Protein AF-A0A5P9PQG3-F1 (afdb_monomer)

Secondary structure (DSSP, 8-state):
-EE-TTS-EE--------HHHHHHHHHHH--SHHHHHHHHTT------TTTTT----HHHHH-EETTEEHHHHHTSBHHHHHTSHHHHHHHS-GGGHHHHHHHHHHHHHHHHHHIIIIITT-BSSSS-----HHHHHHHHHHHHHTS--TT-----SSTTTT--HHHHHHHHHHHHHHHHHHS----------

Radius of gyration: 27.82 Å; Cα contacts (8 Å, |Δi|>4): 134; chains: 1; bounding box: 102×39×69 Å

Sequence (193 aa):
MYPAKNGKMFELNANYRNAREAVREALRKAKTQKGLDRVDRFLSVQVCSDCDRTRLSAQARSTLVDGIDLATATAKTLDDLLAWPPTLAATVPWHMRPMADSIVSQLVDNAQRLVELGLGYLTLGEATPVLSGGEAQRLKLAAEVDRDQRDALFVFDEPTIGLHPLDVQTLLDVLQRLLDSGAPSSSSSTTST

pLDDT: mean 80.95, std 11.81, range [34.97, 92.62]

Foldseek 3Di:
DDADPVRDDDDDDPDDDDPVNVLVVLCVPPPDPVSCVVSVVVDDDDQDPQCRLQPDHPVQQVDDQPRHGPSVLQQDFLLRNLVPLVVRLVRDPPVCNVVSVVVSVVSNVVSVLCVLQVRRRDGRSDDPPPQDPLSVVSVVLSVCLPDQCLPPDDDDDCSCPPDDPVNVVSVVVSVVSSCVSNPPPPDDDPDDD

Structure (mmCIF, N/CA/C/O backbone):
data_AF-A0A5P9PQG3-F1
#
_entry.id   AF-A0A5P9PQG3-F1
#
loop_
_atom_site.group_PDB
_atom_site.id
_atom_site.type_symbol
_atom_site.label_atom_id
_atom_site.label_alt_id
_atom_site.label_comp_id
_atom_site.label_asym_id
_atom_site.label_entity_id
_atom_site.label_seq_id
_atom_site.pdbx_PDB_ins_code
_atom_site.Cartn_x
_atom_site.Cartn_y
_atom_site.Cartn_z
_atom_site.occupancy
_atom_site.B_iso_or_equiv
_atom_site.auth_seq_id
_atom_site.auth_comp_id
_atom_site.auth_asym_id
_atom_site.auth_atom_id
_atom_site.pdbx_PDB_model_num
ATOM 1 N N . MET A 1 1 ? -52.170 9.797 27.659 1.00 69.44 1 MET A N 1
ATOM 2 C CA . MET A 1 1 ? -51.078 10.348 28.492 1.00 69.44 1 MET A CA 1
ATOM 3 C C . MET A 1 1 ? -51.034 9.594 29.813 1.00 69.44 1 MET A C 1
ATOM 5 O O . MET A 1 1 ? -52.091 9.322 30.362 1.00 69.44 1 MET A O 1
ATOM 9 N N . TYR A 1 2 ? -49.845 9.229 30.289 1.00 73.06 2 TYR A N 1
ATOM 10 C CA . TYR A 1 2 ? -49.619 8.496 31.534 1.00 73.06 2 TYR A CA 1
ATOM 11 C C . TYR A 1 2 ? -48.923 9.396 32.567 1.00 73.06 2 TYR A C 1
ATOM 13 O O . TYR A 1 2 ? -47.988 10.119 32.204 1.00 73.06 2 TYR A O 1
ATOM 21 N N . PRO A 1 3 ? -49.355 9.369 33.839 1.00 74.44 3 PRO A N 1
ATOM 22 C CA . PRO A 1 3 ? -48.724 10.143 34.900 1.00 74.44 3 PRO A CA 1
ATOM 23 C C . PRO A 1 3 ? -47.431 9.461 35.365 1.00 74.44 3 PRO A C 1
ATOM 25 O O . PRO A 1 3 ? -47.437 8.284 35.726 1.00 74.44 3 PRO A O 1
ATOM 28 N N . ALA A 1 4 ? -46.313 10.190 35.391 1.00 76.38 4 ALA A N 1
ATOM 29 C CA . ALA A 1 4 ? -45.119 9.722 36.096 1.00 76.38 4 ALA A CA 1
ATOM 30 C C . ALA A 1 4 ? -45.164 10.106 37.583 1.00 76.38 4 ALA A C 1
ATOM 32 O O . ALA A 1 4 ? -45.900 11.004 37.992 1.00 76.38 4 ALA A O 1
ATOM 33 N N . LYS A 1 5 ? -44.299 9.480 38.392 1.00 76.88 5 LYS A N 1
ATOM 34 C CA . LYS A 1 5 ? -44.182 9.715 39.847 1.00 76.88 5 LYS A CA 1
ATOM 35 C C . LYS A 1 5 ? -43.929 11.177 40.258 1.00 76.88 5 LYS A C 1
ATOM 37 O O . LYS A 1 5 ? -44.115 11.510 41.419 1.00 76.88 5 LYS A O 1
ATOM 42 N N . ASN A 1 6 ? -43.511 12.041 39.335 1.00 82.31 6 ASN A N 1
ATOM 43 C CA . ASN A 1 6 ? -43.271 13.472 39.551 1.00 82.31 6 ASN A CA 1
ATOM 44 C C . ASN A 1 6 ? -44.408 14.376 39.026 1.00 82.31 6 ASN A C 1
ATOM 46 O O . ASN A 1 6 ? -44.207 15.578 38.877 1.00 82.31 6 ASN A O 1
ATOM 50 N N . GLY A 1 7 ? -45.576 13.815 38.694 1.00 80.12 7 GLY A N 1
ATOM 51 C CA . GLY A 1 7 ? -46.763 14.566 38.266 1.00 80.12 7 GLY A CA 1
ATOM 52 C C . GLY A 1 7 ? -46.742 15.056 36.814 1.00 80.12 7 GLY A C 1
ATOM 53 O O . GLY A 1 7 ? -47.750 15.563 36.329 1.00 80.12 7 GLY A O 1
ATOM 54 N N . LYS A 1 8 ? -45.634 14.880 36.082 1.00 81.62 8 LYS A N 1
ATOM 55 C CA . LYS A 1 8 ? -45.586 15.186 34.646 1.00 81.62 8 LYS A CA 1
ATOM 56 C C . LYS A 1 8 ? -46.360 14.130 33.853 1.00 81.62 8 LYS A C 1
ATOM 58 O O . LYS A 1 8 ? -46.224 12.929 34.098 1.00 81.62 8 LYS A O 1
ATOM 63 N N . MET A 1 9 ? -47.165 14.593 32.899 1.00 78.69 9 MET A N 1
ATOM 64 C CA . MET A 1 9 ? -47.867 13.739 31.944 1.00 78.69 9 MET A CA 1
ATOM 65 C C . MET A 1 9 ? -46.957 13.433 30.757 1.00 78.69 9 MET A C 1
ATOM 67 O O . MET A 1 9 ? -46.371 14.342 30.174 1.00 78.69 9 MET A O 1
ATOM 71 N N . PHE A 1 10 ? -46.862 12.159 30.387 1.00 78.25 10 PHE A N 1
ATOM 72 C CA . PHE A 1 10 ? -46.100 11.718 29.221 1.00 78.25 10 PHE A CA 1
ATOM 73 C C . PHE A 1 10 ? -47.014 10.995 28.242 1.00 78.25 10 PHE A C 1
ATOM 75 O O . PHE A 1 10 ? -47.911 10.244 28.628 1.00 78.25 10 PHE A O 1
ATOM 82 N N . GLU A 1 11 ? -46.801 11.211 26.955 1.00 77.50 11 GLU A N 1
ATOM 83 C CA . GLU A 1 11 ? -47.447 10.415 25.924 1.00 77.50 11 GLU A CA 1
ATOM 84 C C . GLU A 1 11 ? -46.658 9.114 25.743 1.00 77.50 11 GLU A C 1
ATOM 86 O O . GLU A 1 11 ? -45.443 9.132 25.545 1.00 77.50 11 GLU A O 1
ATOM 91 N N . LEU A 1 12 ? -47.328 7.970 25.905 1.00 72.06 12 LEU A N 1
ATOM 92 C CA . LEU A 1 12 ? -46.664 6.674 25.839 1.00 72.06 12 LEU A CA 1
ATOM 93 C C . LEU A 1 12 ? -46.504 6.283 24.371 1.00 72.06 12 LEU A C 1
ATOM 95 O O . LEU A 1 12 ? -47.473 5.921 23.709 1.00 72.06 12 LEU A O 1
ATOM 99 N N . ASN A 1 13 ? -45.277 6.365 23.866 1.00 69.12 13 ASN A N 1
ATOM 100 C CA . ASN A 1 13 ? -44.954 5.903 22.524 1.00 69.12 13 ASN A CA 1
ATOM 101 C C . ASN A 1 13 ? -44.655 4.396 22.569 1.00 69.12 13 ASN A C 1
ATOM 103 O O . ASN A 1 13 ? -43.560 3.986 22.948 1.00 69.12 13 ASN A O 1
ATOM 107 N N . ALA A 1 14 ? -45.650 3.579 22.217 1.00 76.62 14 ALA A N 1
ATOM 108 C CA . ALA A 1 14 ? -45.566 2.116 22.204 1.00 76.62 14 ALA A CA 1
ATOM 109 C C . ALA A 1 14 ? -45.081 1.543 20.857 1.00 76.62 14 ALA A C 1
ATOM 111 O O . ALA A 1 14 ? -45.366 0.389 20.536 1.00 76.62 14 ALA A O 1
ATOM 112 N N . ASN A 1 15 ? -44.364 2.327 20.046 1.00 80.38 15 ASN A N 1
ATOM 113 C CA . ASN A 1 15 ? -43.829 1.824 18.786 1.00 80.38 15 ASN A CA 1
ATOM 114 C C . ASN A 1 15 ? -42.800 0.719 19.038 1.00 80.38 15 ASN A C 1
ATOM 116 O O . ASN A 1 15 ? -41.739 0.949 19.624 1.00 80.38 15 ASN A O 1
ATOM 120 N N . TYR A 1 16 ? -43.107 -0.480 18.545 1.00 81.56 16 TYR A N 1
ATOM 121 C CA . TYR A 1 16 ? -42.166 -1.588 18.545 1.00 81.56 16 TYR A CA 1
ATOM 122 C C . TYR A 1 16 ? -40.925 -1.221 17.730 1.00 81.56 16 TYR A C 1
ATOM 124 O O . TYR A 1 16 ? -41.008 -0.793 16.577 1.00 81.56 16 TYR A O 1
ATOM 132 N N . ARG A 1 17 ? -39.756 -1.416 18.336 1.00 80.88 17 ARG A N 1
ATOM 133 C CA . ARG A 1 17 ? -38.456 -1.240 17.695 1.00 80.88 17 ARG A CA 1
ATOM 134 C C . ARG A 1 17 ? -37.626 -2.484 17.945 1.00 80.88 17 ARG A C 1
ATOM 136 O O . ARG A 1 17 ? -37.333 -2.818 19.090 1.00 80.88 17 ARG A O 1
ATOM 143 N N . ASN A 1 18 ? -37.250 -3.169 16.870 1.00 89.88 18 ASN A N 1
ATOM 144 C CA . ASN A 1 18 ? -36.352 -4.311 16.974 1.00 89.88 18 ASN A CA 1
ATOM 145 C C . ASN A 1 18 ? -34.905 -3.846 17.225 1.00 89.88 18 ASN A C 1
ATOM 147 O O . ASN A 1 18 ? -34.540 -2.695 16.967 1.00 89.88 18 ASN A O 1
ATOM 151 N N . ALA A 1 19 ? -34.067 -4.763 17.712 1.00 89.44 19 ALA A N 1
ATOM 152 C CA . ALA A 1 19 ? -32.674 -4.468 18.046 1.00 89.44 19 ALA A CA 1
ATOM 153 C C . ALA A 1 19 ? -31.866 -3.941 16.844 1.00 89.44 19 ALA A C 1
ATOM 155 O O . ALA A 1 19 ? -31.013 -3.073 17.004 1.00 89.44 19 ALA A O 1
ATOM 156 N N . ARG A 1 20 ? -32.160 -4.417 15.629 1.00 90.44 20 ARG A N 1
ATOM 157 C CA . ARG A 1 20 ? -31.428 -4.047 14.410 1.00 90.44 20 ARG A CA 1
ATOM 158 C C . ARG A 1 20 ? -31.699 -2.598 13.995 1.00 90.44 20 ARG A C 1
ATOM 160 O O . ARG A 1 20 ? -30.767 -1.866 13.676 1.00 90.44 20 ARG A O 1
ATOM 167 N N . GLU A 1 21 ? -32.956 -2.174 14.043 1.00 90.12 21 GLU A N 1
ATOM 168 C CA . GLU A 1 21 ? -33.362 -0.787 13.803 1.00 90.12 21 GLU A CA 1
ATOM 169 C C . GLU A 1 21 ? -32.825 0.150 14.890 1.00 90.12 21 GLU A C 1
ATOM 171 O O . GLU A 1 21 ? -32.342 1.237 14.575 1.00 90.12 21 GLU A O 1
ATOM 176 N N . ALA A 1 22 ? -32.804 -0.296 16.151 1.00 90.12 22 ALA A N 1
ATOM 177 C CA . ALA A 1 22 ? -32.210 0.474 17.243 1.00 90.12 22 ALA A CA 1
ATOM 178 C C . ALA A 1 22 ? -30.709 0.741 17.018 1.00 90.12 22 ALA A C 1
ATOM 180 O O . ALA A 1 22 ? -30.254 1.872 17.190 1.00 90.12 22 ALA A O 1
ATOM 181 N N . VAL A 1 23 ? -29.949 -0.270 16.578 1.00 91.81 23 VAL A N 1
ATOM 182 C CA . VAL A 1 23 ? -28.517 -0.131 16.254 1.00 91.81 23 VAL A CA 1
ATOM 183 C C . VAL A 1 23 ? -28.303 0.763 15.026 1.00 91.81 23 VAL A C 1
ATOM 185 O O . VAL A 1 23 ? -27.455 1.652 15.069 1.00 91.81 23 VAL A O 1
ATOM 188 N N . ARG A 1 24 ? -29.094 0.605 13.953 1.00 91.06 24 ARG A N 1
ATOM 189 C CA . ARG A 1 24 ? -29.010 1.462 12.749 1.00 91.06 24 ARG A CA 1
ATOM 190 C C . ARG A 1 24 ? -29.274 2.933 13.055 1.00 91.06 24 ARG A C 1
ATOM 192 O O . ARG A 1 24 ? -28.581 3.810 12.544 1.00 91.06 24 ARG A O 1
ATOM 199 N N . GLU A 1 25 ? -30.283 3.216 13.870 1.00 90.12 25 GLU A N 1
ATOM 200 C CA . GLU A 1 25 ? -30.605 4.584 14.261 1.00 90.12 25 GLU A CA 1
ATOM 201 C C . GLU A 1 25 ? -29.532 5.171 15.184 1.00 90.12 25 GLU A C 1
ATOM 203 O O . GLU A 1 25 ? -29.155 6.332 15.015 1.00 90.12 25 GLU A O 1
ATOM 208 N N . ALA A 1 26 ? -29.007 4.375 16.120 1.00 89.69 26 ALA A N 1
ATOM 209 C CA . ALA A 1 26 ? -27.887 4.779 16.962 1.00 89.69 26 ALA A CA 1
ATOM 210 C C . ALA A 1 26 ? -26.646 5.113 16.120 1.00 89.69 26 ALA A C 1
ATOM 212 O O . ALA A 1 26 ? -26.042 6.159 16.343 1.00 89.69 26 ALA A O 1
ATOM 213 N N . LEU A 1 27 ? -26.333 4.301 15.102 1.00 91.75 27 LEU A N 1
ATOM 214 C CA . LEU A 1 27 ? -25.241 4.562 14.162 1.00 91.75 27 LEU A CA 1
ATOM 215 C C . LEU A 1 27 ? -25.446 5.880 13.402 1.00 91.75 27 LEU A C 1
ATOM 217 O O . LEU A 1 27 ? -24.542 6.705 13.353 1.00 91.75 27 LEU A O 1
ATOM 221 N N . ARG A 1 28 ? -26.653 6.130 12.872 1.00 91.75 28 ARG A N 1
ATOM 222 C CA . ARG A 1 28 ? -26.980 7.393 12.176 1.00 91.75 28 ARG A CA 1
ATOM 223 C C . ARG A 1 28 ? -26.871 8.628 13.077 1.00 91.75 28 ARG A C 1
ATOM 225 O O . ARG A 1 28 ? -26.604 9.720 12.582 1.00 91.75 28 ARG A O 1
ATOM 232 N N . LYS A 1 29 ? -27.138 8.484 14.380 1.00 91.12 29 LYS A N 1
ATOM 233 C CA . LYS A 1 29 ? -27.119 9.590 15.355 1.00 91.12 29 LYS A CA 1
ATOM 234 C C . LYS A 1 29 ? -25.763 9.780 16.037 1.00 91.12 29 LYS A C 1
ATOM 236 O O . LYS A 1 29 ? -25.541 10.838 16.627 1.00 91.12 29 LYS A O 1
ATOM 241 N N . ALA A 1 30 ? -24.873 8.792 15.986 1.00 89.94 30 ALA A N 1
ATOM 242 C CA . ALA A 1 30 ? -23.547 8.869 16.580 1.00 89.94 30 ALA A CA 1
ATOM 243 C C . ALA A 1 30 ? -22.675 9.874 15.811 1.00 89.94 30 ALA A C 1
ATOM 245 O O . ALA A 1 30 ? -22.163 9.587 14.737 1.00 89.94 30 ALA A O 1
ATOM 246 N N . LYS A 1 31 ? -22.519 11.077 16.373 1.00 90.56 31 LYS A N 1
ATOM 247 C CA . LYS A 1 31 ? -21.647 12.140 15.835 1.00 90.56 31 LYS A CA 1
ATOM 248 C C . LYS A 1 31 ? -20.320 12.273 16.587 1.00 90.56 31 LYS A C 1
ATOM 250 O O . LYS A 1 31 ? -19.509 13.127 16.256 1.00 90.56 31 LYS A O 1
ATOM 255 N N . THR A 1 32 ? -20.130 11.486 17.644 1.00 91.81 32 THR A N 1
ATOM 256 C CA . THR A 1 32 ? -18.969 11.550 18.537 1.00 91.81 32 THR A CA 1
ATOM 257 C C . THR A 1 32 ? -18.302 10.185 18.624 1.00 91.81 32 THR A C 1
ATOM 259 O O . THR A 1 32 ? -18.986 9.165 18.530 1.00 91.81 32 THR A O 1
ATOM 262 N N . GLN A 1 33 ? -16.989 10.164 18.875 1.00 87.19 33 GLN A N 1
ATOM 263 C CA . GLN A 1 33 ? -16.214 8.923 18.984 1.00 87.19 33 GLN A CA 1
ATOM 264 C C . GLN A 1 33 ? -16.802 7.966 20.031 1.00 87.19 33 GLN A C 1
ATOM 266 O O . GLN A 1 33 ? -17.140 6.836 19.711 1.00 87.19 33 GLN A O 1
ATOM 271 N N . LYS A 1 34 ? -17.104 8.467 21.240 1.00 88.19 34 LYS A N 1
ATOM 272 C CA . LYS A 1 34 ? -17.767 7.678 22.299 1.00 88.19 34 LYS A CA 1
ATOM 273 C C . LYS A 1 34 ? -19.117 7.085 21.873 1.00 88.19 34 LYS A C 1
ATOM 275 O O . LYS A 1 34 ? -19.532 6.049 22.387 1.00 88.19 34 LYS A O 1
ATOM 280 N N . GLY A 1 35 ? -19.845 7.778 20.994 1.00 87.00 35 GLY A N 1
ATOM 281 C CA . GLY A 1 35 ? -21.101 7.286 20.434 1.00 87.00 35 GLY A CA 1
ATOM 282 C C . GLY A 1 35 ? -20.877 6.140 19.452 1.00 87.00 35 GLY A C 1
ATOM 283 O O . GLY A 1 35 ? -21.611 5.158 19.507 1.00 87.00 35 GLY A O 1
ATOM 284 N N . LEU A 1 36 ? -19.851 6.251 18.604 1.00 87.44 36 LEU A N 1
ATOM 285 C CA . LEU A 1 36 ? -19.452 5.209 17.658 1.00 87.44 36 LEU A CA 1
ATOM 286 C C . LEU A 1 36 ? -18.953 3.960 18.392 1.00 87.44 36 LEU A C 1
ATOM 288 O O . LEU A 1 36 ? -19.485 2.885 18.140 1.00 87.44 36 LEU A O 1
ATOM 292 N N . ASP A 1 37 ? -18.069 4.108 19.384 1.00 90.25 37 ASP A N 1
ATOM 293 C CA . ASP A 1 37 ? -17.512 2.987 20.163 1.00 90.25 37 ASP A CA 1
ATOM 294 C C . ASP A 1 37 ? -18.612 2.148 20.846 1.00 90.25 37 ASP A C 1
ATOM 296 O O . ASP A 1 37 ? -18.537 0.924 20.948 1.00 90.25 37 ASP A O 1
ATOM 300 N N . ARG A 1 38 ? -19.692 2.800 21.302 1.00 89.25 38 ARG A N 1
ATOM 301 C CA . ARG A 1 38 ? -20.837 2.115 21.921 1.00 89.25 38 ARG A CA 1
ATOM 302 C C . ARG A 1 38 ? -21.636 1.282 20.917 1.00 89.25 38 ARG A C 1
ATOM 304 O O . ARG A 1 38 ? -22.226 0.272 21.303 1.00 89.25 38 ARG A O 1
ATOM 311 N N . VAL A 1 39 ? -21.720 1.739 19.671 1.00 91.38 39 VAL A N 1
ATOM 312 C CA . VAL A 1 39 ? -22.454 1.061 18.595 1.00 91.38 39 VAL A CA 1
ATOM 313 C C . VAL A 1 39 ? -21.600 -0.043 17.973 1.00 91.38 39 VAL A C 1
ATOM 315 O O . VAL A 1 39 ? -22.145 -1.083 17.615 1.00 91.38 39 VAL A O 1
ATOM 318 N N . ASP A 1 40 ? -20.283 0.151 17.920 1.00 91.00 40 ASP A N 1
ATOM 319 C CA . ASP A 1 40 ? -19.311 -0.743 17.288 1.00 91.00 40 ASP A CA 1
ATOM 320 C C . ASP A 1 40 ? -19.385 -2.188 17.803 1.00 91.00 40 ASP A C 1
ATOM 322 O O . ASP A 1 40 ? -19.374 -3.128 17.016 1.00 91.00 40 ASP A O 1
ATOM 326 N N . ARG A 1 41 ? -19.645 -2.388 19.106 1.00 90.56 41 ARG A N 1
ATOM 327 C CA . ARG A 1 41 ? -19.842 -3.726 19.707 1.00 90.56 41 ARG A CA 1
ATOM 328 C C . ARG A 1 41 ? -20.982 -4.542 19.076 1.00 90.56 41 ARG A C 1
ATOM 330 O O . ARG A 1 41 ? -21.071 -5.749 19.290 1.00 90.56 41 ARG A O 1
ATOM 337 N N . PHE A 1 42 ? -21.900 -3.893 18.364 1.00 92.62 42 PHE A N 1
ATOM 338 C CA . PHE A 1 42 ? -23.026 -4.535 17.682 1.00 92.62 42 PHE A CA 1
ATOM 339 C C . PHE A 1 42 ? -22.824 -4.641 16.166 1.00 92.62 42 PHE A C 1
ATOM 341 O O . PHE A 1 42 ? -23.722 -5.114 15.465 1.00 92.62 42 PHE A O 1
ATOM 348 N N . LEU A 1 43 ? -21.685 -4.177 15.653 1.00 90.81 43 LEU A N 1
ATOM 349 C CA . LEU A 1 43 ? -21.331 -4.216 14.244 1.00 90.81 43 LEU A CA 1
ATOM 350 C C . LEU A 1 43 ? -20.320 -5.335 13.985 1.00 90.81 43 LEU A C 1
ATOM 352 O O . LEU A 1 43 ? -19.593 -5.780 14.866 1.00 90.81 43 LEU A O 1
ATOM 356 N N . SER A 1 44 ? -20.296 -5.807 12.744 1.00 89.81 44 SER A N 1
ATOM 357 C CA . SER A 1 44 ? -19.231 -6.672 12.244 1.00 89.81 44 SER A CA 1
ATOM 358 C C . SER A 1 44 ? -18.793 -6.147 10.887 1.00 89.81 44 SER A C 1
ATOM 360 O O . SER A 1 44 ? -19.625 -5.687 10.099 1.00 89.81 44 SER A O 1
ATOM 362 N N . VAL A 1 45 ? -17.491 -6.195 10.627 1.00 87.88 45 VAL A N 1
ATOM 363 C CA . VAL A 1 45 ? -16.935 -5.821 9.327 1.00 87.88 45 VAL A CA 1
ATOM 364 C C . VAL A 1 45 ? -17.236 -6.943 8.342 1.00 87.88 45 VAL A C 1
ATOM 366 O O . VAL A 1 45 ? -16.977 -8.111 8.622 1.00 87.88 45 VAL A O 1
ATOM 369 N N . GLN A 1 46 ? -17.805 -6.584 7.196 1.00 89.94 46 GLN A N 1
ATOM 370 C CA . GLN A 1 46 ? -18.152 -7.511 6.124 1.00 89.94 46 GLN A CA 1
ATOM 371 C C . GLN A 1 46 ? -17.564 -7.021 4.804 1.00 89.94 46 GLN A C 1
ATOM 373 O O . GLN A 1 46 ? -17.208 -5.851 4.652 1.00 89.94 46 GLN A O 1
ATOM 378 N N . VAL A 1 47 ? -17.487 -7.930 3.837 1.00 89.25 47 VAL A N 1
ATOM 379 C CA . VAL A 1 47 ? -17.140 -7.595 2.455 1.00 89.25 47 VAL A CA 1
ATOM 380 C C . VAL A 1 47 ? -18.210 -6.670 1.880 1.00 89.25 47 VAL A C 1
ATOM 382 O O . VAL A 1 47 ? -19.401 -6.966 1.960 1.00 89.25 47 VAL A O 1
ATOM 385 N N . CYS A 1 48 ? -17.790 -5.539 1.316 1.00 89.56 48 CYS A N 1
ATOM 386 C CA . CYS A 1 48 ? -18.705 -4.624 0.643 1.00 89.56 48 CYS A CA 1
ATOM 387 C C . CYS A 1 48 ? -19.228 -5.271 -0.645 1.00 89.56 48 CYS A C 1
ATOM 389 O O . CYS A 1 48 ? -18.430 -5.597 -1.517 1.00 89.56 48 CYS A O 1
ATOM 391 N N . SER A 1 49 ? -20.546 -5.405 -0.793 1.00 90.69 49 SER A N 1
ATOM 392 C CA . SER A 1 49 ? -21.176 -5.979 -1.992 1.00 90.69 49 SER A CA 1
ATOM 393 C C . SER A 1 49 ? -20.929 -5.173 -3.266 1.00 90.69 49 SER A C 1
ATOM 395 O O . SER A 1 49 ? -20.947 -5.729 -4.358 1.00 90.69 49 SER A O 1
ATOM 397 N N . ASP A 1 50 ? -20.710 -3.866 -3.135 1.00 89.56 50 ASP A N 1
ATOM 398 C CA . ASP A 1 50 ? -20.651 -2.959 -4.285 1.00 89.56 50 ASP A CA 1
ATOM 399 C C . ASP A 1 50 ? -19.244 -2.871 -4.870 1.00 89.56 50 ASP A C 1
ATOM 401 O O . ASP A 1 50 ? -19.062 -2.595 -6.061 1.00 89.56 50 ASP A O 1
ATOM 405 N N . CYS A 1 51 ? -18.232 -3.054 -4.018 1.00 89.06 51 CYS A N 1
ATOM 406 C CA . CYS A 1 51 ? -16.843 -2.952 -4.428 1.00 89.06 51 CYS A CA 1
ATOM 407 C C . CYS A 1 51 ? -15.990 -4.178 -4.188 1.00 89.06 51 CYS A C 1
ATOM 409 O O . CYS A 1 51 ? -14.843 -4.153 -4.601 1.00 89.06 51 CYS A O 1
ATOM 411 N N . ASP A 1 52 ? -16.516 -5.212 -3.541 1.00 85.50 52 ASP A N 1
ATOM 412 C CA . ASP A 1 52 ? -15.802 -6.453 -3.249 1.00 85.50 52 ASP A CA 1
ATOM 413 C C . ASP A 1 52 ? -14.378 -6.211 -2.720 1.00 85.50 52 ASP A C 1
ATOM 415 O O . ASP A 1 52 ? -13.382 -6.724 -3.214 1.00 85.50 52 ASP A O 1
ATOM 419 N N . ARG A 1 53 ? -14.286 -5.331 -1.712 1.00 84.62 53 ARG A N 1
ATOM 420 C CA . ARG A 1 53 ? -13.043 -4.869 -1.057 1.00 84.62 53 ARG A CA 1
ATOM 421 C C . ARG A 1 53 ? -12.132 -3.969 -1.881 1.00 84.62 53 ARG A C 1
ATOM 423 O O . ARG A 1 53 ? -11.198 -3.435 -1.292 1.00 84.62 53 ARG A O 1
ATOM 430 N N . THR A 1 54 ? -12.417 -3.691 -3.153 1.00 87.69 54 THR A N 1
ATOM 431 C CA . THR A 1 54 ? -11.538 -2.818 -3.946 1.00 87.69 54 THR A CA 1
ATOM 432 C C . THR A 1 54 ? -11.528 -1.373 -3.457 1.00 87.69 54 THR A C 1
ATOM 434 O O . THR A 1 54 ? -10.599 -0.638 -3.760 1.00 87.69 54 THR A O 1
ATOM 437 N N . ARG A 1 55 ? -12.562 -0.939 -2.714 1.00 88.94 55 ARG A N 1
ATOM 438 C CA . ARG A 1 55 ? -12.756 0.458 -2.253 1.00 88.94 55 ARG A CA 1
ATOM 439 C C . ARG A 1 55 ? -12.869 1.475 -3.395 1.00 88.94 55 ARG A C 1
ATOM 441 O O . ARG A 1 55 ? -12.901 2.677 -3.150 1.00 88.94 55 ARG A O 1
ATOM 448 N N . LEU A 1 56 ? -12.985 0.993 -4.629 1.00 90.44 56 LEU A N 1
ATOM 449 C CA . LEU A 1 56 ? -13.129 1.799 -5.831 1.00 90.44 56 LEU A CA 1
ATOM 450 C C . LEU A 1 56 ? -14.590 1.828 -6.285 1.00 90.44 56 LEU A C 1
ATOM 452 O O . LEU A 1 56 ? -15.350 0.878 -6.076 1.00 90.44 56 LEU A O 1
ATOM 456 N N . SER A 1 57 ? -14.980 2.926 -6.933 1.00 92.06 57 SER A N 1
ATOM 457 C CA . SER A 1 57 ? -16.263 3.016 -7.631 1.00 92.06 57 SER A CA 1
ATOM 458 C C . SER A 1 57 ? -16.255 2.150 -8.896 1.00 92.06 57 SER A C 1
ATOM 460 O O . SER A 1 57 ? -15.196 1.810 -9.427 1.00 92.06 57 SER A O 1
ATOM 462 N N . ALA A 1 58 ? -17.439 1.830 -9.425 1.00 90.44 58 ALA A N 1
ATOM 463 C CA . ALA A 1 58 ? -17.557 1.104 -10.691 1.00 90.44 58 ALA A CA 1
ATOM 464 C C . ALA A 1 58 ? -16.845 1.829 -11.850 1.00 90.44 58 ALA A C 1
ATOM 466 O O . ALA A 1 58 ? -16.220 1.184 -12.685 1.00 90.44 58 ALA A O 1
ATOM 467 N N . GLN A 1 59 ? -16.873 3.167 -11.859 1.00 92.25 59 GLN A N 1
ATOM 468 C CA . GLN A 1 59 ? -16.164 3.974 -12.852 1.00 92.25 59 GLN A CA 1
ATOM 469 C C . GLN A 1 59 ? -14.643 3.811 -12.737 1.00 92.25 59 GLN A C 1
ATOM 471 O O . GLN A 1 59 ? -13.980 3.588 -13.743 1.00 92.25 59 GLN A O 1
ATOM 476 N N . ALA A 1 60 ? -14.084 3.862 -11.525 1.00 90.12 60 ALA A N 1
ATOM 477 C CA . ALA A 1 60 ? -12.646 3.683 -11.329 1.00 90.12 60 ALA A CA 1
ATOM 478 C C . ALA A 1 60 ? -12.169 2.270 -11.719 1.00 90.12 60 ALA A C 1
ATOM 480 O O . ALA A 1 60 ? -11.086 2.133 -12.277 1.00 90.12 60 ALA A O 1
ATOM 481 N N . ARG A 1 61 ? -12.993 1.235 -11.497 1.00 90.62 61 ARG A N 1
ATOM 482 C CA . ARG A 1 61 ? -12.712 -0.144 -11.945 1.00 90.62 61 ARG A CA 1
ATOM 483 C C . ARG A 1 61 ? -12.839 -0.358 -13.456 1.00 90.62 61 ARG A C 1
ATOM 485 O O . ARG A 1 61 ? -12.350 -1.351 -13.973 1.00 90.62 61 ARG A O 1
ATOM 492 N N . SER A 1 62 ? -13.522 0.537 -14.170 1.00 92.38 62 SER A N 1
ATOM 493 C CA . SER A 1 62 ? -13.708 0.398 -15.622 1.00 92.38 62 SER A CA 1
ATOM 494 C C . SER A 1 62 ? -12.475 0.800 -16.438 1.00 92.38 62 SER A C 1
ATOM 496 O O . SER A 1 62 ? -12.376 0.447 -17.611 1.00 92.38 62 SER A O 1
ATOM 498 N N . THR A 1 63 ? -11.534 1.526 -15.829 1.00 90.75 63 THR A N 1
ATOM 499 C CA . THR A 1 63 ? -10.296 1.948 -16.486 1.00 90.75 63 THR A CA 1
ATOM 500 C C . THR A 1 63 ? -9.291 0.809 -16.480 1.00 90.75 63 THR A C 1
ATOM 502 O O . THR A 1 63 ? -8.859 0.366 -15.416 1.00 90.75 63 THR A O 1
ATOM 505 N N . LEU A 1 64 ? -8.889 0.381 -17.674 1.00 89.50 64 LEU A N 1
ATOM 506 C CA . LEU A 1 64 ? -7.903 -0.674 -17.866 1.00 89.50 64 LEU A CA 1
ATOM 507 C C . LEU A 1 64 ? -6.594 -0.091 -18.387 1.00 89.50 64 LEU A C 1
ATOM 509 O O . LEU A 1 64 ? -6.588 0.741 -19.296 1.00 89.50 64 LEU A O 1
ATOM 513 N N . VAL A 1 65 ? -5.491 -0.579 -17.838 1.00 87.38 65 VAL A N 1
ATOM 514 C CA . VAL A 1 65 ? -4.139 -0.360 -18.340 1.00 87.38 65 VAL A CA 1
ATOM 515 C C . VAL A 1 65 ? -3.569 -1.745 -18.612 1.00 87.38 65 VAL A C 1
ATOM 517 O O . VAL A 1 65 ? -3.596 -2.592 -17.728 1.00 87.38 65 VAL A O 1
ATOM 520 N N . ASP A 1 66 ? -3.138 -2.010 -19.847 1.00 87.25 66 ASP A N 1
ATOM 521 C CA . ASP A 1 66 ? -2.618 -3.330 -20.249 1.00 87.25 66 ASP A CA 1
ATOM 522 C C . ASP A 1 66 ? -3.534 -4.508 -19.840 1.00 87.25 66 ASP A C 1
ATOM 524 O O . ASP A 1 66 ? -3.111 -5.545 -19.340 1.00 87.25 66 ASP A O 1
ATOM 528 N N . GLY A 1 67 ? -4.848 -4.308 -20.000 1.00 86.62 67 GLY A N 1
ATOM 529 C CA . GLY A 1 67 ? -5.864 -5.326 -19.723 1.00 86.62 67 GLY A CA 1
ATOM 530 C C . GLY A 1 67 ? -6.210 -5.548 -18.247 1.00 86.62 67 GLY A C 1
ATOM 531 O O . GLY A 1 67 ? -7.100 -6.351 -17.976 1.00 86.62 67 GLY A O 1
ATOM 532 N N . ILE A 1 68 ? -5.584 -4.833 -17.305 1.00 90.44 68 ILE A N 1
ATOM 533 C CA . ILE A 1 68 ? -5.899 -4.922 -15.872 1.00 90.44 68 ILE A CA 1
ATOM 534 C C . ILE A 1 68 ? -6.380 -3.582 -15.307 1.00 90.44 68 ILE A C 1
ATOM 536 O O . ILE A 1 68 ? -5.988 -2.514 -15.775 1.00 90.44 68 ILE A O 1
ATOM 540 N N . ASP A 1 69 ? -7.252 -3.632 -14.302 1.00 91.44 69 ASP A N 1
ATOM 541 C CA . ASP A 1 69 ? -7.712 -2.442 -13.584 1.00 91.44 69 ASP A CA 1
ATOM 542 C C . ASP A 1 69 ? -6.794 -2.101 -12.394 1.00 91.44 69 ASP A C 1
ATOM 544 O O . ASP A 1 69 ? -5.904 -2.866 -12.004 1.00 91.44 69 ASP A O 1
ATOM 548 N N . LEU A 1 70 ? -7.026 -0.937 -11.779 1.00 90.31 70 LEU A N 1
ATOM 549 C CA . LEU A 1 70 ? -6.249 -0.484 -10.619 1.00 90.31 70 LEU A CA 1
ATOM 550 C C . LEU A 1 70 ? -6.363 -1.438 -9.415 1.00 90.31 70 LEU A C 1
ATOM 552 O O . LEU A 1 70 ? -5.408 -1.596 -8.654 1.00 90.31 70 LEU A O 1
ATOM 556 N N . ALA A 1 71 ? -7.520 -2.078 -9.228 1.00 90.75 71 ALA A N 1
ATOM 557 C CA . ALA A 1 71 ? -7.718 -3.015 -8.127 1.00 90.75 71 ALA A CA 1
ATOM 558 C C . ALA A 1 71 ? -6.854 -4.269 -8.306 1.00 90.75 71 ALA A C 1
ATOM 560 O O . ALA A 1 71 ? -6.184 -4.700 -7.372 1.00 90.75 71 ALA A O 1
ATOM 561 N N . THR A 1 72 ? -6.811 -4.805 -9.523 1.00 90.69 72 THR A N 1
ATOM 562 C CA . THR A 1 72 ? -5.991 -5.965 -9.879 1.00 90.69 72 THR A CA 1
ATOM 563 C C . THR A 1 72 ? -4.507 -5.633 -9.778 1.00 90.69 72 THR A C 1
ATOM 565 O O . THR A 1 72 ? -3.736 -6.444 -9.274 1.00 90.69 72 THR A O 1
ATOM 568 N N . ALA A 1 73 ? -4.099 -4.434 -10.207 1.00 90.69 73 ALA A N 1
ATOM 569 C CA . ALA A 1 73 ? -2.714 -3.988 -10.083 1.00 90.69 73 ALA A CA 1
ATOM 570 C C . ALA A 1 73 ? -2.275 -3.872 -8.613 1.00 90.69 73 ALA A C 1
ATOM 572 O O . ALA A 1 73 ? -1.221 -4.378 -8.245 1.00 90.69 73 ALA A O 1
ATOM 573 N N . THR A 1 74 ? -3.093 -3.261 -7.752 1.00 90.25 74 THR A N 1
ATOM 574 C CA . THR A 1 74 ? -2.751 -3.068 -6.329 1.00 90.25 74 THR A CA 1
ATOM 575 C C . THR A 1 74 ? -2.869 -4.341 -5.484 1.00 90.25 74 THR A C 1
ATOM 577 O O . THR A 1 74 ? -2.284 -4.401 -4.403 1.00 90.25 74 THR A O 1
ATOM 580 N N . ALA A 1 75 ? -3.577 -5.363 -5.971 1.00 89.62 75 ALA A N 1
ATOM 581 C CA . ALA A 1 75 ? -3.654 -6.684 -5.348 1.00 89.62 75 ALA A CA 1
ATOM 582 C C . ALA A 1 75 ? -2.425 -7.575 -5.618 1.00 89.62 75 ALA A C 1
ATOM 584 O O . ALA A 1 75 ? -2.283 -8.613 -4.974 1.00 89.62 75 ALA A O 1
ATOM 585 N N . LYS A 1 76 ? -1.546 -7.201 -6.557 1.00 90.44 76 LYS A N 1
ATOM 586 C CA . LYS A 1 76 ? -0.265 -7.891 -6.773 1.00 90.44 76 LYS A CA 1
ATOM 587 C C . LYS A 1 76 ? 0.685 -7.619 -5.609 1.00 90.44 76 LYS A C 1
ATOM 589 O O . LYS A 1 76 ? 0.640 -6.542 -5.007 1.00 90.44 76 LYS A O 1
ATOM 594 N N . THR A 1 77 ? 1.556 -8.583 -5.318 1.00 90.69 77 THR A N 1
ATOM 595 C CA . THR A 1 77 ? 2.734 -8.327 -4.481 1.00 90.69 77 THR A CA 1
ATOM 596 C C . THR A 1 77 ? 3.632 -7.311 -5.181 1.00 90.69 77 THR A C 1
ATOM 598 O O . THR A 1 77 ? 3.545 -7.147 -6.400 1.00 90.69 77 THR A O 1
ATOM 601 N N . LEU A 1 78 ? 4.489 -6.608 -4.446 1.00 89.50 78 LEU A N 1
ATOM 602 C CA . LEU A 1 78 ? 5.447 -5.687 -5.059 1.00 89.50 78 LEU A CA 1
ATOM 603 C C . LEU A 1 78 ? 6.397 -6.416 -6.022 1.00 89.50 78 LEU A C 1
ATOM 605 O O . LEU A 1 78 ? 6.697 -5.872 -7.083 1.00 89.50 78 LEU A O 1
ATOM 609 N N . ASP A 1 79 ? 6.782 -7.656 -5.708 1.00 88.62 79 ASP A N 1
ATOM 610 C CA . ASP A 1 79 ? 7.579 -8.506 -6.603 1.00 88.62 79 ASP A CA 1
ATOM 611 C C . ASP A 1 79 ? 6.859 -8.765 -7.938 1.00 88.62 79 ASP A C 1
ATOM 613 O O . ASP A 1 79 ? 7.414 -8.529 -9.014 1.00 88.62 79 ASP A O 1
ATOM 617 N N . ASP A 1 80 ? 5.589 -9.178 -7.886 1.00 90.38 80 ASP A N 1
ATOM 618 C CA . ASP A 1 80 ? 4.784 -9.428 -9.087 1.00 90.38 80 ASP A CA 1
ATOM 619 C C . ASP A 1 80 ? 4.427 -8.131 -9.821 1.00 90.38 80 ASP A C 1
ATOM 621 O O . ASP A 1 80 ? 4.262 -8.115 -11.046 1.00 90.38 80 ASP A O 1
ATOM 625 N N . LEU A 1 81 ? 4.276 -7.032 -9.079 1.00 90.75 81 LEU A N 1
ATOM 626 C CA . LEU A 1 81 ? 3.990 -5.719 -9.632 1.00 90.75 81 LEU A CA 1
ATOM 627 C C . LEU A 1 81 ? 5.162 -5.237 -10.480 1.00 90.75 81 LEU A C 1
ATOM 629 O O . LEU A 1 81 ? 4.913 -4.701 -11.549 1.00 90.75 81 LEU A O 1
ATOM 633 N N . LEU A 1 82 ? 6.412 -5.454 -10.066 1.00 90.31 82 LEU A N 1
ATOM 634 C CA . LEU A 1 82 ? 7.604 -5.018 -10.806 1.00 90.31 82 LEU A CA 1
ATOM 635 C C . LEU A 1 82 ? 7.803 -5.731 -12.152 1.00 90.31 82 LEU A C 1
ATOM 637 O O . LEU A 1 82 ? 8.448 -5.181 -13.045 1.00 90.31 82 LEU A O 1
ATOM 641 N N . ALA A 1 83 ? 7.201 -6.906 -12.349 1.00 87.94 83 ALA A N 1
ATOM 642 C CA . ALA A 1 83 ? 7.220 -7.602 -13.636 1.00 87.94 83 ALA A CA 1
ATOM 643 C C . ALA A 1 83 ? 6.293 -6.965 -14.694 1.00 87.94 83 ALA A C 1
ATOM 645 O O . ALA A 1 83 ? 6.435 -7.238 -15.886 1.00 87.94 83 ALA A O 1
ATOM 646 N N . TRP A 1 84 ? 5.341 -6.125 -14.275 1.00 88.06 84 TRP A N 1
ATOM 647 C CA . TRP A 1 84 ? 4.327 -5.519 -15.142 1.00 88.06 84 TRP A CA 1
ATOM 648 C C . TRP A 1 84 ? 4.770 -4.224 -15.864 1.00 88.06 84 TRP A C 1
ATOM 650 O O . TRP A 1 84 ? 4.535 -4.113 -17.062 1.00 88.06 84 TRP A O 1
ATOM 660 N N . PRO A 1 85 ? 5.466 -3.254 -15.239 1.00 86.69 85 PRO A N 1
ATOM 661 C CA . PRO A 1 85 ? 5.861 -1.997 -15.870 1.00 86.69 85 PRO A CA 1
ATOM 662 C C . PRO A 1 85 ? 6.533 -2.082 -17.250 1.00 86.69 85 PRO A C 1
ATOM 664 O O . PRO A 1 85 ? 6.218 -1.239 -18.094 1.00 86.69 85 PRO A O 1
ATOM 667 N N . PRO A 1 86 ? 7.402 -3.070 -17.551 1.00 81.31 86 PRO A N 1
ATOM 668 C CA . PRO A 1 86 ? 8.012 -3.182 -18.875 1.00 81.31 86 PRO A CA 1
ATOM 669 C C . PRO A 1 86 ? 7.003 -3.377 -20.018 1.00 81.31 86 PRO A C 1
ATOM 671 O O . PRO A 1 86 ? 7.291 -2.996 -21.153 1.00 81.31 86 PRO A O 1
ATOM 674 N N . THR A 1 87 ? 5.818 -3.941 -19.752 1.00 81.69 87 THR A N 1
ATOM 675 C CA . THR A 1 87 ? 4.779 -4.144 -20.779 1.00 81.69 87 THR A CA 1
ATOM 676 C C . THR A 1 87 ? 4.017 -2.851 -21.092 1.00 81.69 87 THR A C 1
ATOM 678 O O . THR A 1 87 ? 3.540 -2.668 -22.215 1.00 81.69 87 THR A O 1
ATOM 681 N N . LEU A 1 88 ? 3.988 -1.894 -20.155 1.00 83.12 88 LEU A N 1
ATOM 682 C CA . LEU A 1 88 ? 3.185 -0.671 -20.243 1.00 83.12 88 LEU A CA 1
ATOM 683 C C . LEU A 1 88 ? 3.609 0.279 -21.365 1.00 83.12 88 LEU A C 1
ATOM 685 O O . LEU A 1 88 ? 2.754 0.891 -22.016 1.00 83.12 88 LEU A O 1
ATOM 689 N N . ALA A 1 89 ? 4.912 0.391 -21.630 1.00 75.19 89 ALA A N 1
ATOM 690 C CA . ALA A 1 89 ? 5.444 1.298 -22.649 1.00 75.19 89 ALA A CA 1
ATOM 691 C C . ALA A 1 89 ? 4.936 0.962 -24.067 1.00 75.19 89 ALA A C 1
ATOM 693 O O . ALA A 1 89 ? 4.823 1.843 -24.926 1.00 75.19 89 ALA A O 1
ATOM 694 N N . ALA A 1 90 ? 4.586 -0.305 -24.318 1.00 77.25 90 ALA A N 1
ATOM 695 C CA . ALA A 1 90 ? 4.054 -0.757 -25.601 1.00 77.25 90 ALA A CA 1
ATOM 696 C C . ALA A 1 90 ? 2.571 -0.395 -25.795 1.00 77.25 90 ALA A C 1
ATOM 698 O O . ALA A 1 90 ? 2.147 -0.144 -26.924 1.00 77.25 90 ALA A O 1
ATOM 699 N N . THR A 1 91 ? 1.795 -0.320 -24.711 1.00 83.44 91 THR A N 1
ATOM 700 C CA . THR A 1 91 ? 0.355 -0.005 -24.735 1.00 83.44 91 THR A CA 1
ATOM 701 C C . THR A 1 91 ? 0.030 1.474 -24.938 1.00 83.44 91 THR A C 1
ATOM 703 O O . THR A 1 91 ? -1.094 1.811 -25.309 1.00 83.44 91 THR A O 1
ATOM 706 N N . VAL A 1 92 ? 0.989 2.373 -24.707 1.00 85.88 92 VAL A N 1
ATOM 707 C CA . VAL A 1 92 ? 0.754 3.822 -24.737 1.00 85.88 92 VAL A CA 1
ATOM 708 C C . VAL A 1 92 ? 1.072 4.413 -26.126 1.00 85.88 92 VAL A C 1
ATOM 710 O O . VAL A 1 92 ? 2.112 4.089 -26.721 1.00 85.88 92 VAL A O 1
ATOM 713 N N . PRO A 1 93 ? 0.226 5.322 -26.664 1.00 88.88 93 PRO A N 1
ATOM 714 C CA . PRO A 1 93 ? 0.514 6.043 -27.902 1.00 88.88 93 PRO A CA 1
ATOM 715 C C . PRO A 1 93 ? 1.861 6.770 -27.859 1.00 88.88 93 PRO A C 1
ATOM 717 O O . PRO A 1 93 ? 2.249 7.320 -26.831 1.00 88.88 93 PRO A O 1
ATOM 720 N N . TRP A 1 94 ? 2.549 6.846 -29.001 1.00 88.12 94 TRP A N 1
ATOM 721 C CA . TRP A 1 94 ? 3.918 7.377 -29.096 1.00 88.12 94 TRP A CA 1
ATOM 722 C C . TRP A 1 94 ? 4.111 8.762 -28.453 1.00 88.12 94 TRP A C 1
ATOM 724 O O . TRP A 1 94 ? 5.141 9.011 -27.837 1.00 88.12 94 TRP A O 1
ATOM 734 N N . HIS A 1 95 ? 3.115 9.644 -28.548 1.00 90.12 95 HIS A N 1
ATOM 735 C CA . HIS A 1 95 ? 3.182 11.013 -28.032 1.00 90.12 95 HIS A CA 1
ATOM 736 C C . HIS A 1 95 ? 3.032 11.101 -26.505 1.00 90.12 95 HIS A C 1
ATOM 738 O O . HIS A 1 95 ? 3.413 12.106 -25.916 1.00 90.12 95 HIS A O 1
ATOM 744 N N . MET A 1 96 ? 2.494 10.063 -25.858 1.00 89.00 96 MET A N 1
ATOM 745 C CA . MET A 1 96 ? 2.358 9.978 -24.399 1.00 89.00 96 MET A CA 1
ATOM 746 C C . MET A 1 96 ? 3.489 9.181 -23.741 1.00 89.00 96 MET A C 1
ATOM 748 O O . MET A 1 96 ? 3.580 9.174 -22.515 1.00 89.00 96 MET A O 1
ATOM 752 N N . ARG A 1 97 ? 4.369 8.543 -24.525 1.00 88.31 97 ARG A N 1
ATOM 753 C CA . ARG A 1 97 ? 5.472 7.721 -24.001 1.00 88.31 97 ARG A CA 1
ATOM 754 C C . ARG A 1 97 ? 6.383 8.463 -23.023 1.00 88.31 97 ARG A C 1
ATOM 756 O O . ARG A 1 97 ? 6.550 7.937 -21.935 1.00 88.31 97 ARG A O 1
ATOM 763 N N . PRO A 1 98 ? 6.851 9.702 -23.283 1.00 90.06 98 PRO A N 1
ATOM 764 C CA . PRO A 1 98 ? 7.722 10.393 -22.327 1.00 90.06 98 PRO A CA 1
ATOM 765 C C . PRO A 1 98 ? 7.081 10.586 -20.944 1.00 90.06 98 PRO A C 1
ATOM 767 O O . PRO A 1 98 ? 7.746 10.483 -19.917 1.00 90.06 98 PRO A O 1
ATOM 770 N N . MET A 1 99 ? 5.769 10.847 -20.913 1.00 89.81 99 MET A N 1
ATOM 771 C CA . MET A 1 99 ? 5.009 10.971 -19.669 1.00 89.81 99 MET A CA 1
ATOM 772 C C . MET A 1 99 ? 4.839 9.609 -18.988 1.00 89.81 99 MET A C 1
ATOM 774 O O . MET A 1 99 ? 5.056 9.500 -17.784 1.00 89.81 99 MET A O 1
ATOM 778 N N . AL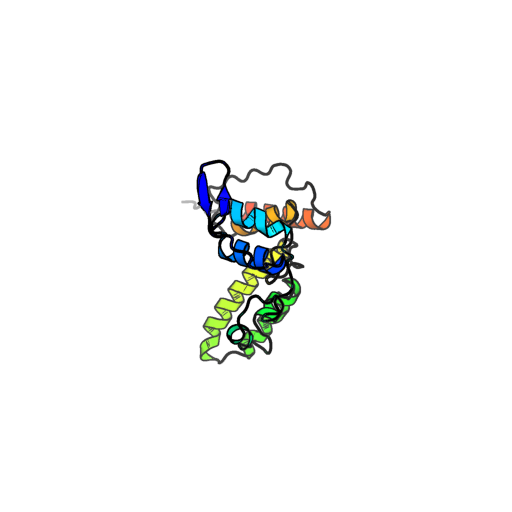A A 1 100 ? 4.460 8.580 -19.749 1.00 88.94 100 ALA A N 1
ATOM 779 C CA . ALA A 1 100 ? 4.298 7.228 -19.226 1.00 88.94 100 ALA A CA 1
ATOM 780 C C . ALA A 1 100 ? 5.614 6.683 -18.659 1.00 88.94 100 ALA A C 1
ATOM 782 O O . ALA A 1 100 ? 5.614 6.185 -17.541 1.00 88.94 100 ALA A O 1
ATOM 783 N N . ASP A 1 101 ? 6.727 6.865 -19.369 1.00 88.62 101 ASP A N 1
ATOM 784 C CA . ASP A 1 101 ? 8.062 6.438 -18.946 1.00 88.62 101 ASP A CA 1
ATOM 785 C C . ASP A 1 101 ? 8.470 7.120 -17.634 1.00 88.62 101 ASP A C 1
ATOM 787 O O . ASP A 1 101 ? 8.976 6.465 -16.727 1.00 88.62 101 ASP A O 1
ATOM 791 N N . SER A 1 102 ? 8.184 8.419 -17.480 1.00 91.12 102 SER A N 1
ATOM 792 C CA . SER A 1 102 ? 8.461 9.139 -16.231 1.00 91.12 102 SER A CA 1
ATOM 793 C C . SER A 1 102 ? 7.651 8.598 -15.049 1.00 91.12 102 SER A C 1
ATOM 795 O O . SER A 1 102 ? 8.207 8.416 -13.966 1.00 91.12 102 SER A O 1
ATOM 797 N N . ILE A 1 103 ? 6.357 8.325 -15.243 1.00 90.1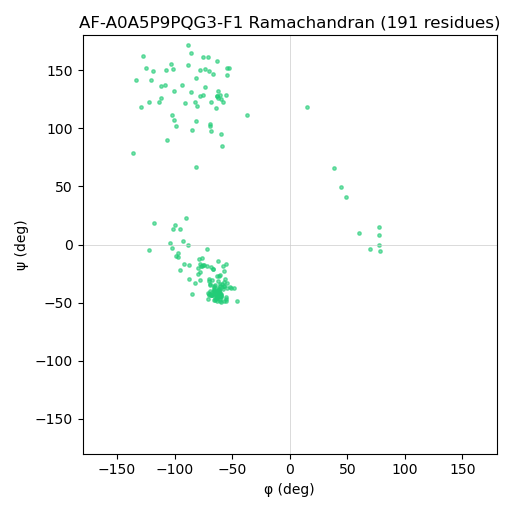9 103 ILE A N 1
ATOM 798 C CA . ILE A 1 103 ? 5.481 7.779 -14.193 1.00 90.19 103 ILE A CA 1
ATOM 799 C C . ILE A 1 103 ? 5.893 6.344 -13.846 1.00 90.19 103 ILE A C 1
ATOM 801 O O . ILE A 1 103 ? 5.967 5.982 -12.672 1.00 90.19 103 ILE A O 1
ATOM 805 N N . VAL A 1 104 ? 6.182 5.534 -14.865 1.00 90.19 104 VAL A N 1
ATOM 806 C CA . VAL A 1 104 ? 6.622 4.146 -14.716 1.00 90.19 104 VAL A CA 1
ATOM 807 C C . VAL A 1 104 ? 7.957 4.078 -13.984 1.00 90.19 104 VAL A C 1
ATOM 809 O O . VAL A 1 104 ? 8.066 3.299 -13.044 1.00 90.19 104 VAL A O 1
ATOM 812 N N . SER A 1 105 ? 8.931 4.918 -14.341 1.00 90.62 105 SER A N 1
ATOM 813 C CA . SER A 1 105 ? 10.215 4.985 -13.635 1.00 90.62 105 SER A CA 1
ATOM 814 C C . SER A 1 105 ? 10.003 5.284 -12.154 1.00 90.62 105 SER A C 1
ATOM 816 O O . SER A 1 105 ? 10.488 4.542 -11.312 1.00 90.62 105 SER A O 1
ATOM 818 N N . GLN A 1 106 ? 9.193 6.293 -11.819 1.00 89.56 106 GLN A N 1
ATOM 819 C CA . GLN A 1 106 ? 8.912 6.627 -10.419 1.00 89.56 106 GLN A CA 1
ATOM 820 C C . GLN A 1 106 ? 8.234 5.481 -9.658 1.00 89.56 106 GLN A C 1
ATOM 822 O O . GLN A 1 106 ? 8.543 5.249 -8.489 1.00 89.56 106 GLN A O 1
ATOM 827 N N . LEU A 1 107 ? 7.298 4.771 -10.294 1.00 89.75 107 LEU A N 1
ATOM 828 C CA . LEU A 1 107 ? 6.655 3.599 -9.701 1.00 89.75 107 LEU A CA 1
ATOM 829 C C . LEU A 1 107 ? 7.670 2.481 -9.444 1.00 89.75 107 LEU A C 1
ATOM 831 O O . LEU A 1 107 ? 7.693 1.938 -8.341 1.00 89.75 107 LEU A O 1
ATOM 835 N N . VAL A 1 108 ? 8.489 2.155 -10.446 1.00 90.69 108 VAL A N 1
ATOM 836 C CA . VAL A 1 108 ? 9.519 1.112 -10.368 1.00 90.69 108 VAL A CA 1
ATOM 837 C C . VAL A 1 108 ? 10.529 1.451 -9.283 1.00 90.69 108 VAL A C 1
ATOM 839 O O . VAL A 1 108 ? 10.764 0.616 -8.422 1.00 90.69 108 VAL A O 1
ATOM 842 N N . ASP A 1 109 ? 11.044 2.679 -9.249 1.00 88.31 109 ASP A N 1
ATOM 843 C CA . ASP A 1 109 ? 12.013 3.112 -8.241 1.00 88.31 109 ASP A CA 1
ATOM 844 C C . ASP A 1 109 ? 11.427 2.979 -6.825 1.00 88.31 109 ASP A C 1
ATOM 846 O O . ASP A 1 109 ? 12.061 2.438 -5.920 1.00 88.31 109 ASP A O 1
ATOM 850 N N . ASN A 1 110 ? 10.176 3.417 -6.625 1.00 86.44 110 ASN A N 1
ATOM 851 C CA . ASN A 1 110 ? 9.492 3.304 -5.335 1.00 86.44 110 ASN A CA 1
ATOM 852 C C . ASN A 1 110 ? 9.264 1.847 -4.916 1.00 86.44 110 ASN A C 1
ATOM 854 O O . ASN A 1 110 ? 9.516 1.496 -3.765 1.00 86.44 110 ASN A O 1
ATOM 858 N N . ALA A 1 111 ? 8.774 1.008 -5.827 1.00 88.56 111 ALA A N 1
ATOM 859 C CA . ALA A 1 111 ? 8.498 -0.394 -5.539 1.00 88.56 111 ALA A CA 1
ATOM 860 C C . ALA A 1 111 ? 9.793 -1.186 -5.315 1.00 88.56 111 ALA A C 1
ATOM 862 O O . ALA A 1 111 ? 9.872 -1.948 -4.355 1.00 88.56 111 ALA A O 1
ATOM 863 N N . GLN A 1 112 ? 10.826 -0.952 -6.128 1.00 87.75 112 GLN A N 1
ATOM 864 C CA . GLN A 1 112 ? 12.130 -1.600 -6.006 1.00 87.75 112 GLN A CA 1
ATOM 865 C C . GLN A 1 112 ? 12.765 -1.304 -4.650 1.00 87.75 112 GLN A C 1
ATOM 867 O O . GLN A 1 112 ? 13.229 -2.233 -3.999 1.00 87.75 112 GLN A O 1
ATOM 872 N N . ARG A 1 113 ? 12.699 -0.056 -4.167 1.00 82.19 113 ARG A N 1
ATOM 873 C CA . ARG A 1 113 ? 13.161 0.294 -2.814 1.00 82.19 113 ARG A CA 1
ATOM 874 C C . ARG A 1 113 ? 12.486 -0.547 -1.735 1.00 82.19 113 ARG A C 1
ATOM 876 O O . ARG A 1 113 ? 13.146 -1.045 -0.833 1.00 82.19 113 ARG A O 1
ATOM 883 N N . LEU A 1 114 ? 11.168 -0.717 -1.823 1.00 83.69 114 LEU A N 1
ATOM 884 C CA . LEU A 1 114 ? 10.411 -1.539 -0.878 1.00 83.69 114 LEU A CA 1
ATOM 885 C C . LEU A 1 114 ? 10.787 -3.025 -0.980 1.00 83.69 114 LEU A C 1
ATOM 887 O O . LEU A 1 114 ? 10.933 -3.693 0.043 1.00 83.69 114 LEU A O 1
ATOM 891 N N . VAL A 1 115 ? 11.011 -3.540 -2.189 1.00 85.31 115 VAL A N 1
ATOM 892 C CA . VAL A 1 115 ? 11.489 -4.916 -2.400 1.00 85.31 115 VAL A CA 1
ATOM 893 C C . VAL A 1 115 ? 12.881 -5.120 -1.809 1.00 85.31 115 VAL A C 1
ATOM 895 O O . VAL A 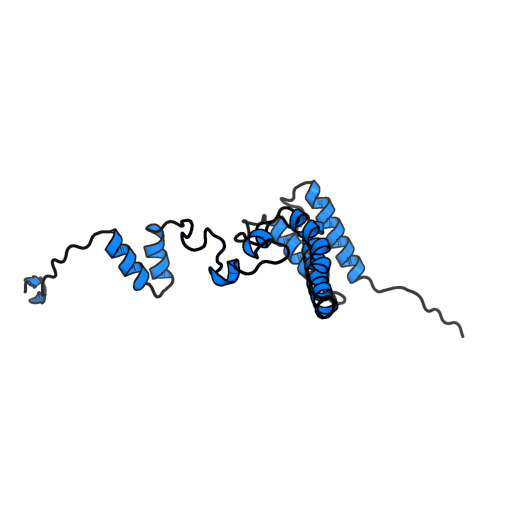1 115 ? 13.105 -6.085 -1.083 1.00 85.31 115 VAL A O 1
ATOM 898 N N . GLU A 1 116 ? 13.789 -4.171 -2.027 1.00 79.31 116 GLU A N 1
ATOM 899 C CA . GLU A 1 116 ? 15.135 -4.162 -1.448 1.00 79.31 116 GLU A CA 1
ATOM 900 C C . GLU A 1 116 ? 15.134 -4.090 0.079 1.00 79.31 116 GLU A C 1
ATOM 902 O O . GLU A 1 116 ? 16.160 -4.359 0.682 1.00 79.31 116 GLU A O 1
ATOM 907 N N . LEU A 1 117 ? 14.004 -3.766 0.714 1.00 76.94 117 LEU A N 1
ATOM 908 C CA . LEU A 1 117 ? 13.818 -3.787 2.168 1.00 76.94 117 LEU A CA 1
ATOM 909 C C . LEU A 1 117 ? 13.251 -5.109 2.694 1.00 76.94 117 LEU A C 1
ATOM 911 O O . LEU A 1 117 ? 12.996 -5.245 3.895 1.00 76.94 117 LEU A O 1
ATOM 915 N N . GLY A 1 118 ? 13.052 -6.084 1.807 1.00 77.25 118 GLY A N 1
ATOM 916 C CA . GLY A 1 118 ? 12.414 -7.356 2.122 1.00 77.25 118 GLY A CA 1
ATOM 917 C C . GLY A 1 118 ? 10.892 -7.247 2.215 1.00 77.25 118 GLY A C 1
ATOM 918 O O . GLY A 1 118 ? 10.248 -8.150 2.738 1.00 77.25 118 GLY A O 1
ATOM 919 N N . LEU A 1 119 ? 10.299 -6.156 1.715 1.00 80.62 119 LEU A N 1
ATOM 920 C CA . LEU A 1 119 ? 8.848 -5.939 1.715 1.00 80.62 119 LEU A CA 1
ATOM 921 C C . LEU A 1 119 ? 8.188 -6.359 0.390 1.00 80.62 119 LEU A C 1
ATOM 923 O O . LEU A 1 119 ? 7.028 -6.029 0.159 1.00 80.62 119 LEU A O 1
ATOM 927 N N . GLY A 1 120 ? 8.898 -7.098 -0.471 1.0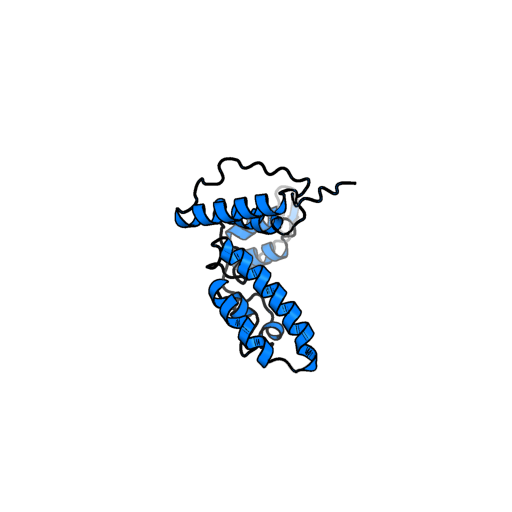0 83.12 120 GLY A N 1
ATOM 928 C CA . GLY A 1 120 ? 8.430 -7.520 -1.801 1.00 83.12 120 GLY A CA 1
ATOM 929 C C . GLY A 1 120 ? 7.116 -8.307 -1.798 1.00 83.12 120 GLY A C 1
ATOM 930 O O . GLY A 1 120 ? 6.292 -8.169 -2.702 1.00 83.12 120 GLY A O 1
ATOM 931 N N . TYR A 1 121 ? 6.858 -9.039 -0.715 1.00 83.69 121 TYR A N 1
ATOM 932 C CA . TYR A 1 121 ? 5.655 -9.845 -0.535 1.00 83.69 121 TYR A CA 1
ATOM 933 C C . TYR A 1 121 ? 4.396 -9.019 -0.191 1.00 83.69 121 TYR A C 1
ATOM 935 O O . TYR A 1 121 ? 3.288 -9.560 -0.212 1.00 83.69 121 TYR A O 1
ATOM 943 N N . LEU A 1 122 ? 4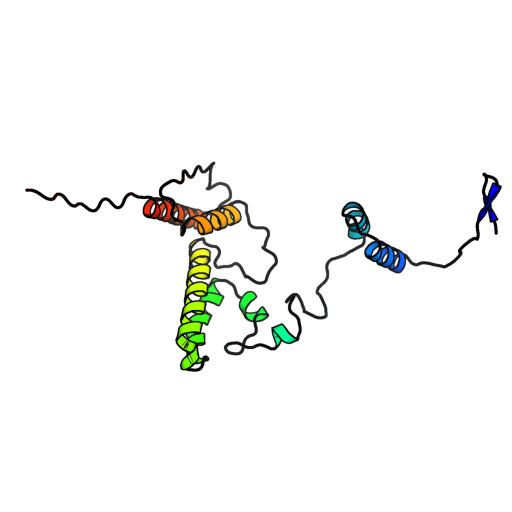.537 -7.730 0.149 1.00 84.19 122 LEU A N 1
ATOM 944 C CA . LEU A 1 122 ? 3.405 -6.864 0.481 1.00 84.19 122 LEU A CA 1
ATOM 945 C C . LEU A 1 122 ? 2.613 -6.473 -0.767 1.00 84.19 122 LEU A C 1
ATOM 947 O O . LEU A 1 122 ? 3.161 -6.332 -1.857 1.00 84.19 122 LEU A O 1
ATOM 951 N N . THR A 1 123 ? 1.317 -6.237 -0.581 1.00 88.06 123 THR A N 1
ATOM 952 C CA . THR A 1 123 ? 0.426 -5.692 -1.610 1.00 88.06 123 THR A CA 1
ATOM 953 C C . THR A 1 123 ? 0.077 -4.238 -1.282 1.00 88.06 123 THR A C 1
ATOM 955 O O . THR A 1 123 ? 0.031 -3.840 -0.117 1.00 88.06 123 THR A O 1
ATOM 958 N N . LEU A 1 124 ? -0.173 -3.418 -2.306 1.00 84.06 124 LEU A N 1
ATOM 959 C CA . LEU A 1 124 ? -0.527 -1.999 -2.128 1.00 84.06 124 LEU A CA 1
ATOM 960 C C . LEU A 1 124 ? -2.006 -1.796 -1.755 1.00 84.06 124 LEU A C 1
ATOM 962 O O . LEU A 1 124 ? -2.371 -0.766 -1.189 1.00 84.06 124 LEU A O 1
ATOM 966 N N . GLY A 1 125 ? -2.867 -2.741 -2.139 1.00 75.19 125 GLY A N 1
ATOM 967 C CA . GLY A 1 125 ? -4.324 -2.622 -2.050 1.00 75.19 125 GLY A CA 1
ATOM 968 C C . GLY A 1 125 ? -4.922 -3.056 -0.712 1.00 75.19 125 GLY A C 1
ATOM 969 O O . GLY A 1 125 ? -6.061 -2.692 -0.399 1.00 75.19 125 GLY A O 1
ATOM 970 N N . GLU A 1 126 ? -4.188 -3.817 0.097 1.00 68.75 126 GLU A N 1
ATOM 971 C CA . GLU A 1 126 ? -4.670 -4.216 1.415 1.00 68.75 126 GLU A CA 1
ATOM 972 C C . GLU A 1 126 ? -4.544 -3.073 2.431 1.00 68.75 126 GLU A C 1
ATOM 974 O O . GLU A 1 126 ? -3.683 -2.198 2.335 1.00 68.75 126 GLU A O 1
ATOM 979 N N . ALA A 1 127 ? -5.447 -3.045 3.425 1.00 65.06 127 ALA A N 1
ATOM 980 C CA . ALA A 1 127 ? -5.163 -2.242 4.616 1.00 65.06 127 ALA A CA 1
ATOM 981 C C . ALA A 1 127 ? -3.822 -2.730 5.143 1.00 65.06 127 ALA A C 1
ATOM 983 O O . ALA A 1 127 ? -3.686 -3.945 5.277 1.00 65.06 127 ALA A O 1
ATOM 984 N N . THR A 1 128 ? -2.888 -1.801 5.384 1.00 59.16 128 THR A N 1
ATOM 985 C CA . THR A 1 128 ? -1.520 -2.102 5.806 1.00 59.16 128 THR A CA 1
ATOM 986 C C . THR A 1 128 ? -1.578 -3.298 6.748 1.00 59.16 128 THR A C 1
ATOM 988 O O . THR A 1 128 ? -2.205 -3.163 7.810 1.00 59.16 128 THR A O 1
ATOM 991 N N . PRO A 1 129 ? -1.062 -4.481 6.345 1.00 58.91 129 PRO A N 1
ATOM 992 C CA . PRO A 1 129 ? -1.042 -5.616 7.252 1.00 58.91 129 PRO A CA 1
ATOM 993 C C . PRO A 1 129 ? -0.380 -5.134 8.534 1.00 58.91 129 PRO A C 1
ATOM 995 O O . PRO A 1 129 ? 0.383 -4.166 8.498 1.00 58.91 129 PRO A O 1
ATOM 998 N N . VAL A 1 130 ? -0.729 -5.724 9.677 1.00 61.47 130 VAL A N 1
ATOM 999 C CA . VAL A 1 130 ? -0.095 -5.341 10.941 1.00 61.47 130 VAL A CA 1
ATOM 1000 C C . VAL A 1 130 ? 1.396 -5.602 10.772 1.00 61.47 130 VAL A C 1
ATOM 1002 O O . VAL A 1 130 ? 1.839 -6.739 10.904 1.00 61.47 130 VAL A O 1
ATOM 1005 N N . LEU A 1 131 ? 2.132 -4.555 10.391 1.00 70.06 131 LEU A N 1
ATOM 1006 C CA . LEU A 1 131 ? 3.552 -4.637 10.137 1.00 70.06 131 LEU A CA 1
ATOM 1007 C C . LEU A 1 131 ? 4.164 -5.028 11.467 1.00 70.06 131 LEU A C 1
ATOM 1009 O O . LEU A 1 131 ? 3.846 -4.443 12.512 1.00 70.06 131 LEU A O 1
ATOM 1013 N N . SER A 1 132 ? 5.039 -6.021 11.435 1.00 72.31 132 SER A N 1
ATOM 1014 C CA . SER A 1 132 ? 5.919 -6.254 12.564 1.00 72.31 132 SER A CA 1
ATOM 1015 C C . SER A 1 132 ? 6.677 -4.958 12.869 1.00 72.31 132 SER A C 1
ATOM 1017 O O . SER A 1 132 ? 6.918 -4.127 11.984 1.00 72.31 132 SER A O 1
ATOM 1019 N N . GLY A 1 133 ? 7.069 -4.767 14.130 1.00 73.31 133 GLY A N 1
ATOM 1020 C CA . GLY A 1 133 ? 7.846 -3.585 14.520 1.00 73.31 133 GLY A CA 1
ATOM 1021 C C . GLY A 1 133 ? 9.070 -3.373 13.617 1.00 73.31 133 GLY A C 1
ATOM 1022 O O . GLY A 1 133 ? 9.345 -2.244 13.213 1.00 73.31 133 GLY A O 1
ATOM 1023 N N . GLY A 1 134 ? 9.722 -4.466 13.204 1.00 74.50 134 GLY A N 1
ATOM 1024 C CA . GLY A 1 134 ? 10.854 -4.444 12.281 1.00 74.50 134 GLY A CA 1
ATOM 1025 C C . GLY A 1 134 ? 10.502 -4.045 10.842 1.00 74.50 134 GLY A C 1
ATOM 1026 O O . GLY A 1 134 ? 11.280 -3.355 10.191 1.00 74.50 134 GLY A O 1
ATOM 1027 N N . GLU A 1 135 ? 9.333 -4.414 10.316 1.00 76.94 135 GLU A N 1
ATOM 1028 C CA . GLU A 1 135 ? 8.879 -3.965 8.985 1.00 76.94 135 GLU A CA 1
ATOM 1029 C C . GLU A 1 135 ? 8.523 -2.482 8.975 1.00 76.94 135 GLU A C 1
ATOM 1031 O O . GLU A 1 135 ? 8.930 -1.756 8.069 1.00 76.94 135 GLU A O 1
ATOM 1036 N N . ALA A 1 136 ? 7.829 -2.007 10.011 1.00 78.25 136 ALA A N 1
ATOM 1037 C CA . ALA A 1 136 ? 7.526 -0.587 10.163 1.00 78.25 136 ALA A CA 1
ATOM 1038 C C . ALA A 1 136 ? 8.811 0.252 10.281 1.00 78.25 136 ALA A C 1
ATOM 1040 O O . ALA A 1 136 ? 8.908 1.336 9.702 1.00 78.25 136 ALA A O 1
ATOM 1041 N N . GLN A 1 137 ? 9.818 -0.265 10.991 1.00 77.31 137 GLN A N 1
ATOM 1042 C CA . GLN A 1 137 ? 11.126 0.370 11.105 1.00 77.31 137 GLN A CA 1
ATOM 1043 C C . GLN A 1 137 ? 11.868 0.418 9.764 1.00 77.31 137 GLN A C 1
ATOM 1045 O O . GLN A 1 137 ? 12.350 1.485 9.382 1.00 77.31 137 GLN A O 1
ATOM 1050 N N . ARG A 1 138 ? 11.926 -0.698 9.026 1.00 77.38 138 ARG A N 1
ATOM 1051 C CA . ARG A 1 138 ? 12.542 -0.756 7.689 1.00 77.38 138 ARG A CA 1
ATOM 1052 C C . ARG A 1 138 ? 11.862 0.195 6.706 1.00 77.38 138 ARG A C 1
ATOM 1054 O O . ARG A 1 138 ? 12.545 0.950 6.023 1.00 77.38 138 ARG A O 1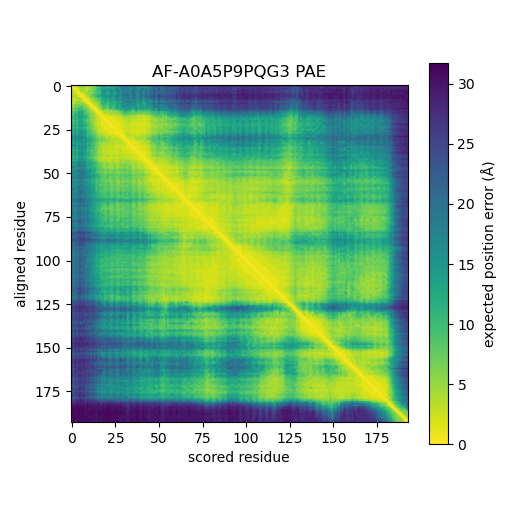
ATOM 1061 N N . LEU A 1 139 ? 10.529 0.237 6.696 1.00 79.50 139 LEU A N 1
ATOM 1062 C CA . LEU A 1 139 ? 9.759 1.160 5.859 1.00 79.50 139 LEU A CA 1
ATOM 1063 C C . LEU A 1 139 ? 10.053 2.630 6.193 1.00 79.50 139 LEU A C 1
ATOM 1065 O O . LEU A 1 139 ? 10.163 3.466 5.301 1.00 79.50 139 LEU A O 1
ATOM 1069 N N . LYS A 1 140 ? 10.206 2.956 7.481 1.00 79.88 140 LYS A N 1
ATOM 1070 C CA . LYS A 1 140 ? 10.580 4.307 7.909 1.00 79.88 140 LYS A CA 1
ATOM 1071 C C . LYS A 1 140 ? 11.992 4.676 7.453 1.00 79.88 140 LYS A C 1
ATOM 1073 O O . LYS A 1 140 ? 12.207 5.806 7.032 1.00 79.88 140 LYS A O 1
ATOM 1078 N N . LEU A 1 141 ? 12.934 3.735 7.520 1.00 77.50 141 LEU A N 1
ATOM 1079 C CA . LEU A 1 141 ? 14.304 3.944 7.051 1.00 77.50 141 LEU A CA 1
ATOM 1080 C C . LEU A 1 141 ? 14.364 4.161 5.539 1.00 77.50 141 LEU A C 1
ATOM 1082 O O . LEU A 1 141 ? 15.035 5.085 5.094 1.00 77.50 141 LEU A O 1
ATOM 1086 N N . ALA A 1 142 ? 13.594 3.385 4.776 1.00 76.00 142 ALA A N 1
ATOM 1087 C CA . ALA A 1 142 ? 13.418 3.537 3.330 1.00 76.00 142 ALA A CA 1
ATOM 1088 C C . ALA A 1 142 ? 13.171 4.979 2.896 1.00 76.00 142 ALA A C 1
ATOM 1090 O O . ALA A 1 142 ? 13.793 5.481 1.967 1.00 76.00 142 ALA A O 1
ATOM 1091 N N . ALA A 1 143 ? 12.230 5.628 3.584 1.00 77.00 143 ALA A N 1
ATOM 1092 C CA . ALA A 1 143 ? 11.767 6.964 3.252 1.00 77.00 143 ALA A CA 1
ATOM 1093 C C . ALA A 1 143 ? 12.844 8.032 3.499 1.00 77.00 143 ALA A C 1
ATOM 1095 O O . ALA A 1 143 ? 12.759 9.129 2.952 1.00 77.00 143 ALA A O 1
ATOM 1096 N N . GLU A 1 144 ? 13.847 7.716 4.318 1.00 77.31 144 GLU A N 1
ATOM 1097 C CA . GLU A 1 144 ? 14.940 8.618 4.662 1.00 77.31 144 GLU A CA 1
ATOM 1098 C C . GLU A 1 144 ? 16.188 8.409 3.787 1.00 77.31 144 GLU A C 1
ATOM 1100 O O . GLU A 1 144 ? 16.955 9.354 3.641 1.00 77.31 144 GLU A O 1
ATOM 1105 N N . VAL A 1 145 ? 16.380 7.240 3.157 1.00 74.19 145 VAL A N 1
ATOM 1106 C CA . VAL A 1 145 ? 17.569 6.940 2.319 1.00 74.19 145 VAL A CA 1
ATOM 1107 C C . VAL A 1 145 ? 17.747 7.922 1.157 1.00 74.19 145 VAL A C 1
ATOM 1109 O O . VAL A 1 145 ? 18.870 8.313 0.858 1.00 74.19 145 VAL A O 1
ATOM 1112 N N . ASP A 1 146 ? 16.654 8.357 0.529 1.00 68.31 146 ASP A N 1
ATOM 1113 C CA . ASP A 1 146 ? 16.705 9.229 -0.657 1.00 68.31 146 ASP A CA 1
ATOM 1114 C C . ASP A 1 146 ? 16.733 10.729 -0.324 1.00 68.31 146 ASP A C 1
ATOM 1116 O O . ASP A 1 146 ? 16.747 11.581 -1.218 1.00 68.31 146 ASP A O 1
ATOM 1120 N N . ARG A 1 147 ? 16.697 11.085 0.962 1.00 73.44 147 ARG A N 1
ATOM 1121 C CA . ARG A 1 147 ? 16.777 12.483 1.390 1.00 73.44 147 ARG A CA 1
ATOM 1122 C C . ARG A 1 147 ? 18.239 12.873 1.576 1.00 73.44 147 ARG A C 1
ATOM 1124 O O . ARG A 1 147 ? 19.096 12.044 1.847 1.00 73.44 147 ARG A O 1
ATOM 1131 N N . ASP A 1 148 ? 18.529 14.160 1.444 1.00 72.44 148 ASP A N 1
ATOM 1132 C CA . ASP A 1 148 ? 19.854 14.684 1.768 1.00 72.44 148 ASP A CA 1
ATOM 1133 C C . ASP A 1 148 ? 20.074 14.613 3.288 1.00 72.44 148 ASP A C 1
ATOM 1135 O O . ASP A 1 148 ? 19.491 15.396 4.041 1.00 72.44 148 ASP A O 1
ATOM 1139 N N . GLN A 1 149 ? 20.868 13.636 3.735 1.00 70.69 149 GLN A N 1
ATOM 1140 C CA . GLN A 1 149 ? 21.092 13.328 5.153 1.00 70.69 149 GLN A CA 1
ATOM 1141 C C . GLN A 1 149 ? 22.408 13.897 5.704 1.00 70.69 149 GLN A C 1
ATOM 1143 O O . GLN A 1 149 ? 22.854 13.485 6.774 1.00 70.69 149 GLN A O 1
ATOM 1148 N N . ARG A 1 150 ? 23.041 14.856 5.012 1.00 72.75 150 ARG A N 1
ATOM 1149 C CA . ARG A 1 150 ? 24.356 15.405 5.403 1.00 72.75 150 ARG A CA 1
ATOM 1150 C C . ARG A 1 150 ? 24.417 15.996 6.821 1.00 72.75 150 ARG A C 1
ATOM 1152 O O . ARG A 1 150 ? 25.495 16.011 7.404 1.00 72.75 150 ARG A O 1
ATOM 1159 N N . ASP A 1 151 ? 23.278 16.398 7.388 1.00 76.25 151 ASP A N 1
ATOM 1160 C CA . ASP A 1 151 ? 23.160 16.945 8.751 1.00 76.25 151 ASP A CA 1
ATOM 1161 C C . ASP A 1 151 ? 22.279 16.086 9.689 1.00 76.25 151 ASP A C 1
ATOM 1163 O O . ASP A 1 151 ? 21.793 16.566 10.717 1.00 76.25 151 ASP A O 1
ATOM 1167 N N . ALA A 1 152 ? 22.033 14.816 9.352 1.00 80.88 152 ALA A N 1
ATOM 1168 C CA . ALA A 1 152 ? 21.172 13.937 10.141 1.00 80.88 152 ALA A CA 1
ATOM 1169 C C . ALA A 1 152 ? 21.967 12.982 11.047 1.00 80.88 152 ALA A C 1
ATOM 1171 O O . ALA A 1 152 ? 22.884 12.290 10.611 1.00 80.88 152 ALA A O 1
ATOM 1172 N N . LEU A 1 153 ? 21.567 12.895 12.321 1.00 82.88 153 LEU A N 1
ATOM 1173 C CA . LEU A 1 153 ? 22.047 11.881 13.262 1.00 82.88 153 LEU A CA 1
ATOM 1174 C C . LEU A 1 153 ? 20.984 10.793 13.428 1.00 82.88 153 LEU A C 1
ATOM 1176 O O . LEU A 1 153 ? 19.939 11.023 14.041 1.00 82.88 153 LEU A O 1
ATOM 1180 N N . PHE A 1 154 ? 21.275 9.595 12.930 1.00 81.88 154 PHE A N 1
ATOM 1181 C CA . PHE A 1 154 ? 20.436 8.422 13.152 1.00 81.88 154 PHE A CA 1
ATOM 1182 C C . PHE A 1 154 ? 20.894 7.667 14.405 1.00 81.88 154 PHE A C 1
ATOM 1184 O O . PHE A 1 154 ? 22.037 7.223 14.488 1.00 81.88 154 PHE A O 1
ATOM 1191 N N . VAL A 1 155 ? 19.994 7.508 15.380 1.00 83.94 155 VAL A N 1
ATOM 1192 C CA . VAL A 1 155 ? 20.213 6.685 16.580 1.00 83.94 155 VAL A CA 1
ATOM 1193 C C . VAL A 1 155 ? 19.251 5.506 16.533 1.00 83.94 155 VAL A C 1
ATOM 1195 O O . VAL A 1 155 ? 18.037 5.695 16.457 1.00 83.94 155 VAL A O 1
ATOM 1198 N N . PHE A 1 156 ? 19.801 4.296 16.579 1.00 81.94 156 PHE A N 1
ATOM 1199 C CA . PHE A 1 156 ? 19.046 3.048 16.557 1.00 81.94 156 PHE A CA 1
ATOM 1200 C C . PHE A 1 156 ? 19.174 2.347 17.903 1.00 81.94 156 PHE A C 1
ATOM 1202 O O . PHE A 1 156 ? 20.289 2.103 18.359 1.00 81.94 156 PHE A O 1
ATOM 1209 N N . ASP A 1 157 ? 18.040 2.012 18.512 1.00 80.19 157 ASP A N 1
ATOM 1210 C CA . ASP A 1 157 ? 17.986 1.199 19.725 1.00 80.19 157 ASP A CA 1
ATOM 1211 C C . ASP A 1 157 ? 17.614 -0.234 19.329 1.00 80.19 157 ASP A C 1
ATOM 1213 O O . ASP A 1 157 ? 16.504 -0.480 18.863 1.00 80.19 157 ASP A O 1
ATOM 1217 N N . GLU A 1 158 ? 18.600 -1.129 19.395 1.00 81.25 158 GLU A N 1
ATOM 1218 C CA . GLU A 1 158 ? 18.526 -2.560 19.059 1.00 81.25 158 GLU A CA 1
ATOM 1219 C C . GLU A 1 158 ? 17.647 -2.909 17.828 1.00 81.25 158 GLU A C 1
ATOM 1221 O O . GLU A 1 158 ? 16.625 -3.592 17.933 1.00 81.25 158 GLU A O 1
ATOM 1226 N N . PRO A 1 159 ? 18.046 -2.475 16.612 1.00 73.56 159 PRO A N 1
ATOM 1227 C CA . PRO A 1 159 ? 17.189 -2.513 15.422 1.00 73.56 159 PRO A CA 1
ATOM 1228 C C . PRO A 1 159 ? 16.956 -3.924 14.852 1.00 73.56 159 PRO A C 1
ATOM 1230 O O . PRO A 1 159 ? 16.230 -4.084 13.875 1.00 73.56 159 PRO A O 1
ATOM 1233 N N . THR A 1 160 ? 17.592 -4.945 15.426 1.00 75.88 160 THR A N 1
ATOM 1234 C CA . THR A 1 160 ? 17.518 -6.340 14.979 1.00 75.88 160 THR A CA 1
ATOM 1235 C C . THR A 1 160 ? 16.529 -7.189 15.780 1.00 75.88 160 THR A C 1
ATOM 1237 O O . THR A 1 160 ? 16.239 -8.315 15.367 1.00 75.88 160 THR A O 1
ATOM 1240 N N . ILE A 1 161 ? 15.985 -6.690 16.901 1.00 75.56 161 ILE A N 1
ATOM 1241 C CA . ILE A 1 161 ? 15.042 -7.461 17.724 1.00 75.56 161 ILE A CA 1
ATOM 1242 C C . ILE A 1 161 ? 13.782 -7.783 16.917 1.00 75.56 161 ILE A C 1
ATOM 1244 O O . ILE A 1 161 ? 13.094 -6.900 16.410 1.00 75.56 161 ILE A O 1
ATOM 1248 N N . GLY A 1 162 ? 13.437 -9.070 16.857 1.00 69.38 162 GLY A N 1
ATOM 1249 C CA . GLY A 1 162 ? 12.209 -9.536 16.211 1.00 69.38 162 GLY A CA 1
ATOM 1250 C C . GLY A 1 162 ? 12.270 -9.578 14.683 1.00 69.38 162 GLY A C 1
ATOM 1251 O O . GLY A 1 162 ? 11.240 -9.835 14.063 1.00 69.38 162 GLY A O 1
ATOM 1252 N N . LEU A 1 163 ? 13.445 -9.363 14.078 1.00 70.94 163 LEU A N 1
ATOM 1253 C CA . LEU A 1 163 ? 13.652 -9.590 12.648 1.00 70.94 163 LEU A CA 1
ATOM 1254 C C . LEU A 1 163 ? 13.918 -11.065 12.345 1.00 70.94 163 LEU A C 1
ATOM 1256 O O . LEU A 1 163 ? 14.602 -11.772 13.090 1.00 7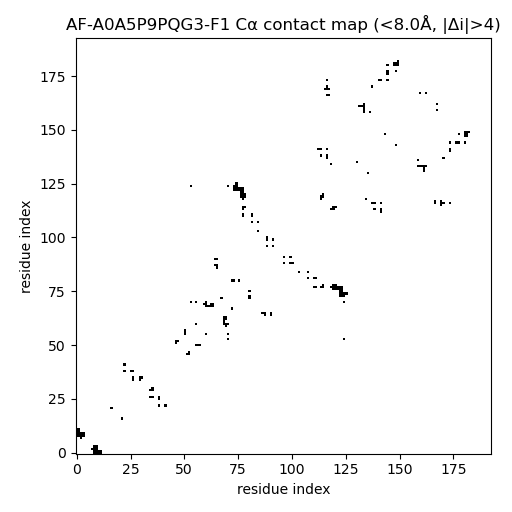0.94 163 LEU A O 1
ATOM 1260 N N . HIS A 1 164 ? 13.399 -11.521 11.207 1.00 70.12 164 HIS A N 1
ATOM 1261 C CA . HIS A 1 164 ? 13.754 -12.820 10.658 1.00 70.12 164 HIS A CA 1
ATOM 1262 C C . HIS A 1 164 ? 15.235 -12.816 10.222 1.00 70.12 164 HIS A C 1
ATOM 1264 O O . HIS A 1 164 ? 15.714 -11.791 9.740 1.00 70.12 164 HIS A O 1
ATOM 1270 N N . PRO A 1 165 ? 15.984 -13.933 10.312 1.00 71.69 165 PRO A N 1
ATOM 1271 C CA . PRO A 1 165 ? 17.400 -13.960 9.931 1.00 71.69 165 PRO A CA 1
ATOM 1272 C C . PRO A 1 165 ? 17.701 -13.473 8.504 1.00 71.69 165 PRO A C 1
ATOM 1274 O O . PRO A 1 165 ? 18.736 -12.852 8.286 1.00 71.69 165 PRO A O 1
ATOM 1277 N N . LEU A 1 166 ? 16.794 -13.708 7.545 1.00 69.44 166 LEU A N 1
ATOM 1278 C CA . LEU A 1 166 ? 16.933 -13.175 6.180 1.00 69.44 166 LEU A CA 1
ATOM 1279 C C . LEU A 1 166 ? 16.801 -11.641 6.125 1.00 69.44 166 LEU A C 1
ATOM 1281 O O . LEU A 1 166 ? 17.457 -11.012 5.304 1.00 69.44 166 LEU A O 1
ATOM 1285 N N . ASP A 1 167 ? 16.013 -11.043 7.020 1.00 72.81 167 ASP A N 1
ATOM 1286 C CA . ASP A 1 167 ? 15.755 -9.598 7.057 1.00 72.81 167 ASP A CA 1
ATOM 1287 C C . ASP A 1 167 ? 16.892 -8.800 7.708 1.00 72.81 167 ASP A C 1
ATOM 1289 O O . ASP A 1 167 ? 17.011 -7.593 7.496 1.00 72.81 167 ASP A O 1
ATOM 1293 N N . VAL A 1 168 ? 17.734 -9.457 8.514 1.00 79.69 168 VAL A N 1
ATOM 1294 C CA . VAL A 1 168 ? 18.882 -8.812 9.168 1.00 79.69 168 VAL A CA 1
ATOM 1295 C C . VAL A 1 168 ? 19.889 -8.332 8.127 1.00 79.69 168 VAL A C 1
ATOM 1297 O O . VAL A 1 168 ? 20.371 -7.207 8.228 1.00 79.69 168 VAL A O 1
ATOM 1300 N N . GLN A 1 169 ? 20.171 -9.148 7.106 1.00 82.06 169 GLN A N 1
ATOM 1301 C CA . GLN A 1 169 ? 21.073 -8.753 6.021 1.00 82.06 169 GLN A CA 1
ATOM 1302 C C . GLN A 1 169 ? 20.522 -7.539 5.273 1.00 82.06 169 GLN A C 1
ATOM 1304 O O . GLN A 1 169 ? 21.234 -6.569 5.041 1.00 82.06 169 GLN A O 1
ATOM 1309 N N . THR A 1 170 ? 19.225 -7.558 4.983 1.00 78.56 170 THR A N 1
ATOM 1310 C CA . THR A 1 170 ? 18.550 -6.460 4.306 1.00 78.56 170 THR A CA 1
ATOM 1311 C C . THR A 1 170 ? 18.612 -5.155 5.099 1.00 78.56 170 THR A C 1
ATOM 1313 O O . THR A 1 170 ? 18.882 -4.097 4.540 1.00 78.56 170 THR A O 1
ATOM 1316 N N . LEU A 1 171 ? 18.420 -5.212 6.420 1.00 80.69 171 LEU A N 1
ATOM 1317 C CA . LEU A 1 171 ? 18.590 -4.047 7.287 1.00 80.69 171 LEU A CA 1
ATOM 1318 C C . LEU A 1 171 ? 20.029 -3.505 7.239 1.00 80.69 171 LEU A C 1
ATOM 1320 O O . LEU A 1 171 ? 20.216 -2.290 7.191 1.00 80.69 171 LEU A O 1
ATOM 1324 N N . LEU A 1 172 ? 21.038 -4.382 7.248 1.00 84.81 172 LEU A N 1
ATOM 1325 C CA . LEU A 1 172 ? 22.443 -3.973 7.151 1.00 84.81 172 LEU A CA 1
ATOM 1326 C C . LEU A 1 172 ? 22.733 -3.255 5.828 1.00 84.81 172 LEU A C 1
ATOM 1328 O O . LEU A 1 172 ? 23.389 -2.215 5.843 1.00 84.81 172 LEU A O 1
ATOM 1332 N N . ASP A 1 173 ? 22.194 -3.749 4.714 1.00 83.31 173 ASP A N 1
ATOM 1333 C CA . ASP A 1 173 ? 22.378 -3.134 3.396 1.00 83.31 173 ASP A CA 1
ATOM 1334 C C . ASP A 1 173 ? 21.782 -1.714 3.347 1.00 83.31 173 ASP A C 1
ATOM 1336 O O . ASP A 1 173 ? 22.368 -0.795 2.774 1.00 83.31 173 ASP A O 1
ATOM 1340 N N . VAL A 1 174 ? 20.643 -1.494 4.009 1.00 80.56 174 VAL A N 1
ATOM 1341 C CA . VAL A 1 174 ? 19.991 -0.174 4.108 1.00 80.56 174 VAL A CA 1
ATOM 1342 C C . VAL A 1 174 ? 20.807 0.789 4.957 1.00 80.56 174 VAL A C 1
ATOM 1344 O O . VAL A 1 174 ? 20.976 1.949 4.587 1.00 80.56 174 VAL A O 1
ATOM 1347 N N . LEU A 1 175 ? 21.332 0.317 6.090 1.00 84.25 175 LEU A N 1
ATOM 1348 C CA . LEU A 1 175 ? 22.215 1.116 6.938 1.00 84.25 175 LEU A CA 1
ATOM 1349 C C . LEU A 1 175 ? 23.501 1.491 6.194 1.00 84.25 175 LEU A C 1
ATOM 1351 O O . LEU A 1 175 ? 23.950 2.629 6.304 1.00 84.25 175 LEU A O 1
ATOM 1355 N N . GLN A 1 176 ? 24.054 0.575 5.395 1.00 85.38 176 GLN A N 1
ATOM 1356 C CA . GLN A 1 176 ? 25.215 0.862 4.556 1.00 85.38 176 GLN A CA 1
ATOM 1357 C C . GLN A 1 176 ? 24.902 1.952 3.524 1.00 85.38 176 GLN A C 1
ATOM 1359 O O . GLN A 1 176 ? 25.654 2.915 3.413 1.00 85.38 176 GLN A O 1
ATOM 1364 N N . ARG A 1 177 ? 23.753 1.877 2.843 1.00 80.62 177 ARG A N 1
ATOM 1365 C CA . ARG A 1 177 ? 23.318 2.925 1.902 1.00 80.62 177 ARG A CA 1
ATOM 1366 C C . ARG A 1 177 ? 23.119 4.283 2.580 1.00 80.62 177 ARG A C 1
ATOM 1368 O O . ARG A 1 177 ? 23.478 5.307 2.004 1.00 80.62 177 ARG A O 1
ATOM 1375 N N . LEU A 1 178 ? 22.590 4.308 3.807 1.00 78.75 178 LEU A N 1
ATOM 1376 C CA . LEU A 1 178 ? 22.486 5.540 4.597 1.00 78.75 178 LEU A CA 1
ATOM 1377 C C . LEU A 1 178 ? 23.869 6.135 4.889 1.00 78.75 178 LEU A C 1
ATOM 1379 O O . LEU A 1 178 ? 24.056 7.340 4.722 1.00 78.75 178 LEU A O 1
ATOM 1383 N N . LEU A 1 179 ? 24.848 5.305 5.260 1.00 81.56 179 LEU A N 1
ATOM 1384 C CA . LEU A 1 179 ? 26.233 5.747 5.447 1.00 81.56 179 LEU A CA 1
ATOM 1385 C C . LEU A 1 179 ? 26.834 6.292 4.150 1.00 81.56 179 LEU A C 1
ATOM 1387 O O . LEU A 1 179 ? 27.458 7.348 4.176 1.00 81.56 179 LEU A O 1
ATOM 1391 N N . ASP A 1 180 ? 26.605 5.622 3.023 1.00 82.12 180 ASP A N 1
ATOM 1392 C CA . ASP A 1 180 ? 27.125 6.040 1.719 1.00 82.12 180 ASP A CA 1
ATOM 1393 C C . ASP A 1 180 ? 26.504 7.373 1.259 1.00 82.12 180 ASP A C 1
ATOM 1395 O O . ASP A 1 180 ? 27.199 8.212 0.688 1.00 82.12 180 ASP A O 1
ATOM 1399 N N . SER A 1 181 ? 25.219 7.605 1.558 1.00 73.06 181 SER A N 1
ATOM 1400 C CA . SER A 1 181 ? 24.513 8.859 1.242 1.00 73.06 181 SER A CA 1
ATOM 1401 C C . SER A 1 181 ? 24.981 10.059 2.080 1.00 73.06 181 SER A C 1
ATOM 1403 O O . SER A 1 181 ? 24.936 11.199 1.617 1.00 73.06 181 SER A O 1
ATOM 1405 N N . GLY A 1 182 ? 25.443 9.806 3.310 1.00 63.03 182 GLY A N 1
ATOM 1406 C CA . GLY A 1 182 ? 25.951 10.820 4.238 1.00 63.03 182 GLY A CA 1
ATOM 1407 C C . GLY A 1 182 ? 27.475 10.959 4.241 1.00 63.03 182 GLY A C 1
ATOM 1408 O O . GLY A 1 182 ? 28.000 11.905 4.834 1.00 63.03 182 GLY A O 1
ATOM 1409 N N . ALA A 1 183 ? 28.207 10.042 3.601 1.00 54.03 183 ALA A N 1
ATOM 1410 C CA . ALA A 1 183 ? 29.658 10.092 3.547 1.00 54.03 183 ALA A CA 1
ATOM 1411 C C . ALA A 1 183 ? 30.102 11.360 2.796 1.00 54.03 183 ALA A C 1
ATOM 1413 O O . ALA A 1 183 ? 29.665 11.593 1.664 1.00 54.03 183 ALA A O 1
ATOM 1414 N N . PRO A 1 184 ? 30.991 12.194 3.371 1.00 48.50 184 PRO A N 1
ATOM 1415 C CA . PRO A 1 184 ? 31.583 13.282 2.614 1.00 48.50 184 PRO A CA 1
ATOM 1416 C C . PRO A 1 184 ? 32.284 12.664 1.406 1.00 48.50 184 PRO A C 1
ATOM 1418 O O . PRO A 1 184 ? 33.156 11.806 1.567 1.00 48.50 184 PRO A O 1
ATOM 1421 N N . SER A 1 185 ? 31.894 13.087 0.202 1.00 44.06 185 SER A N 1
ATOM 1422 C CA . SER A 1 185 ? 32.548 12.727 -1.053 1.00 44.06 185 SER A CA 1
ATOM 1423 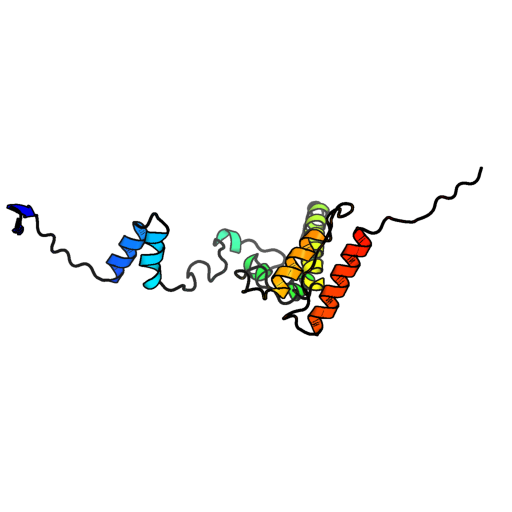C C . SER A 1 185 ? 34.009 13.183 -0.997 1.00 44.06 185 SER A C 1
ATOM 1425 O O . SER A 1 185 ? 34.366 14.281 -1.421 1.00 44.06 185 SER A O 1
ATOM 1427 N N . SER A 1 186 ? 34.869 12.360 -0.410 1.00 42.44 186 SER A N 1
ATOM 1428 C CA . SER A 1 186 ? 36.306 12.575 -0.337 1.00 42.44 186 SER A CA 1
ATOM 1429 C C . SER A 1 186 ? 36.935 12.119 -1.650 1.00 42.44 186 SER A C 1
ATOM 1431 O O . SER A 1 186 ? 37.708 11.172 -1.712 1.00 42.44 186 SER A O 1
ATOM 1433 N N . SER A 1 187 ? 36.615 12.834 -2.727 1.00 39.88 187 SER A N 1
ATOM 1434 C CA . SER A 1 187 ? 37.409 12.832 -3.952 1.00 39.88 187 SER A CA 1
ATOM 1435 C C . SER A 1 187 ? 38.156 14.160 -4.050 1.00 39.88 187 SER A C 1
ATOM 1437 O O . SER A 1 187 ? 37.650 15.158 -4.554 1.00 39.88 187 SER A O 1
ATOM 1439 N N . SER A 1 188 ? 39.353 14.148 -3.467 1.00 42.34 188 SER A N 1
ATOM 1440 C CA . SER A 1 188 ? 40.580 14.806 -3.930 1.00 42.34 188 SER A CA 1
ATOM 1441 C C . SER A 1 188 ? 40.471 15.894 -5.016 1.00 42.34 188 SER A C 1
ATOM 1443 O O . SER A 1 188 ? 40.248 15.597 -6.189 1.00 42.34 188 SER A O 1
ATOM 1445 N N . SER A 1 189 ? 40.882 17.114 -4.667 1.00 34.97 189 SER A N 1
ATOM 1446 C CA . SER A 1 189 ? 41.624 17.988 -5.582 1.00 34.97 189 SER A CA 1
ATOM 1447 C C . SER A 1 189 ? 42.784 18.638 -4.827 1.00 34.97 189 SER A C 1
ATOM 1449 O O . SER A 1 189 ? 42.717 19.787 -4.392 1.00 34.97 189 SER A O 1
ATOM 1451 N N . THR A 1 190 ? 43.860 17.873 -4.644 1.00 45.28 190 THR A N 1
ATOM 1452 C CA . THR A 1 190 ? 45.184 18.421 -4.344 1.00 45.28 190 THR A CA 1
ATOM 1453 C C . THR A 1 190 ? 45.649 19.152 -5.600 1.00 45.28 190 THR A C 1
ATOM 1455 O O . THR A 1 190 ? 46.115 18.523 -6.545 1.00 45.28 190 THR A O 1
ATOM 1458 N N . THR A 1 191 ? 45.474 20.471 -5.647 1.00 44.09 191 THR A N 1
ATOM 1459 C CA . THR A 1 191 ? 46.087 21.296 -6.693 1.00 44.09 191 THR A CA 1
ATOM 1460 C C . THR A 1 191 ? 47.342 21.913 -6.105 1.00 44.09 191 THR A C 1
ATOM 1462 O O . THR A 1 191 ? 47.277 22.846 -5.309 1.00 44.09 191 THR A O 1
ATOM 1465 N N . SER A 1 192 ? 48.483 21.336 -6.470 1.00 40.41 192 SER A N 1
ATOM 1466 C CA . SER A 1 192 ? 49.770 22.017 -6.438 1.00 40.41 192 SER A CA 1
ATOM 1467 C C . SER A 1 192 ? 49.708 23.242 -7.343 1.00 40.41 192 SER A C 1
ATOM 1469 O O . SER A 1 192 ? 49.413 23.091 -8.526 1.00 40.41 192 SER A O 1
ATOM 1471 N N . THR A 1 193 ? 50.021 24.423 -6.818 1.00 47.19 193 THR A N 1
ATOM 1472 C CA . THR A 1 193 ? 50.904 25.428 -7.437 1.00 47.19 193 THR A CA 1
ATOM 1473 C C . THR A 1 193 ? 51.385 26.361 -6.334 1.00 47.19 193 THR A C 1
ATOM 1475 O O . THR A 1 193 ? 50.531 26.789 -5.528 1.00 47.19 193 THR A O 1
#

Nearest PDB structures (foldseek):
  2r6f-assembly1_B  TM=7.510E-01  e=4.864E-07  Geobacillus stearothermophilus 10
  2vf7-assembly1_B  TM=7.468E-01  e=3.074E-07  Deinococcus radiodurans
  2r6f-assembly1_A  TM=7.333E-01  e=5.668E-07  Geobacillus stearoth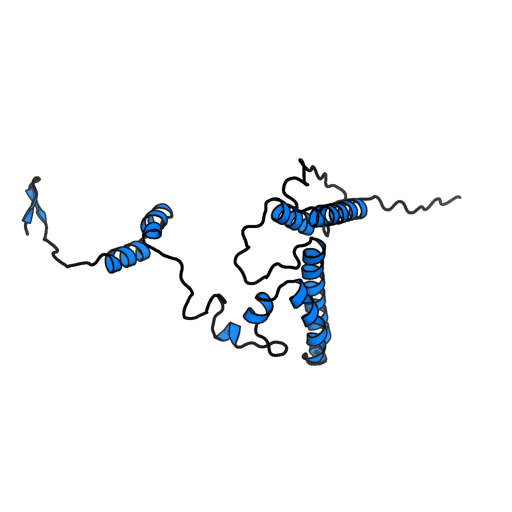ermophilus 10
  3uwx-assembly1_A-2  TM=7.301E-01  e=5.964E-07  Geobacillus sp. Y412MC52
  3zqj-assembly3_C  TM=6.571E-01  e=7.575E-05  Mycobacterium tuberculosis

Solvent-accessible surface area (backbone atoms only — not comparable to full-atom values): 12038 Å² total; per-residue (Å²): 114,47,76,45,100,83,74,51,73,40,76,81,83,80,75,86,73,56,73,68,59,53,51,54,51,48,54,76,65,39,86,45,70,76,46,43,62,68,47,48,83,81,58,79,92,72,80,43,89,88,36,72,68,56,83,47,54,73,71,62,55,67,47,65,58,92,88,38,26,61,56,62,56,25,64,31,28,39,56,63,42,64,70,47,58,79,59,49,69,74,74,45,60,81,90,49,35,72,59,50,53,54,53,46,49,54,50,47,56,56,43,48,56,40,35,63,59,70,46,22,80,44,48,76,58,55,77,80,67,89,62,50,75,44,53,53,49,48,55,56,50,58,72,50,54,85,48,92,39,78,88,62,86,88,84,78,81,72,80,63,65,90,50,55,81,78,49,50,58,33,51,50,55,52,53,49,50,41,49,62,62,42,49,78,84,82,73,83,81,88,74,88,126

Mean predicted aligned error: 12.14 Å